Protein AF-A0A943AYK1-F1 (afdb_monomer)

Structure (mmCIF, N/CA/C/O backbone):
data_AF-A0A943AYK1-F1
#
_entry.id   AF-A0A943AYK1-F1
#
loop_
_atom_site.group_PDB
_atom_site.id
_atom_site.type_symbol
_atom_site.label_atom_id
_atom_site.label_alt_id
_atom_site.label_comp_id
_atom_site.label_asym_id
_atom_site.label_entity_id
_atom_site.label_seq_id
_atom_site.pdbx_PDB_ins_code
_atom_site.Cartn_x
_atom_site.Cartn_y
_atom_site.Cartn_z
_atom_site.occupancy
_atom_site.B_iso_or_equiv
_atom_site.auth_seq_id
_atom_site.auth_comp_id
_atom_site.auth_asym_id
_atom_site.auth_atom_id
_atom_site.pdbx_PDB_model_num
ATOM 1 N N . MET A 1 1 ? 14.392 -5.362 -19.541 1.00 59.84 1 MET A N 1
ATOM 2 C CA . MET A 1 1 ? 15.870 -5.265 -19.606 1.00 59.84 1 MET A CA 1
ATOM 3 C C . MET A 1 1 ? 16.530 -6.321 -20.488 1.00 59.84 1 MET A C 1
ATOM 5 O O . MET A 1 1 ? 17.390 -5.918 -21.249 1.00 59.84 1 MET A O 1
ATOM 9 N N . LYS A 1 2 ? 16.156 -7.616 -20.461 1.00 65.25 2 LYS A N 1
ATOM 10 C CA . LYS A 1 2 ? 16.727 -8.616 -21.400 1.00 65.25 2 LYS A CA 1
ATOM 11 C C . LYS A 1 2 ? 16.584 -8.190 -22.872 1.00 65.25 2 LYS A C 1
ATOM 13 O O . LYS A 1 2 ? 17.558 -8.199 -23.602 1.00 65.25 2 LYS A O 1
ATOM 18 N N . ILE A 1 3 ? 15.407 -7.682 -23.238 1.00 75.69 3 ILE A N 1
ATOM 19 C CA . ILE A 1 3 ? 15.113 -7.156 -24.583 1.00 75.69 3 ILE A CA 1
ATOM 20 C C . ILE A 1 3 ? 16.002 -5.956 -24.949 1.00 75.69 3 ILE A C 1
ATOM 22 O O . ILE A 1 3 ? 16.473 -5.877 -26.071 1.00 75.69 3 ILE A O 1
ATOM 26 N N . PHE A 1 4 ? 16.296 -5.057 -24.003 1.00 77.19 4 PHE A N 1
ATOM 27 C CA . PHE A 1 4 ? 17.165 -3.902 -24.262 1.00 77.19 4 PHE A CA 1
ATOM 28 C C . PHE A 1 4 ? 18.609 -4.328 -24.543 1.00 77.19 4 PHE A C 1
ATOM 30 O O . PHE A 1 4 ? 19.221 -3.796 -25.454 1.00 77.19 4 PHE A O 1
ATOM 37 N N . TYR A 1 5 ? 19.133 -5.319 -23.813 1.00 79.31 5 TYR A N 1
ATOM 38 C CA . TYR A 1 5 ? 20.465 -5.863 -24.092 1.00 79.31 5 TYR A CA 1
ATOM 39 C C . TYR A 1 5 ? 20.532 -6.554 -25.450 1.00 79.31 5 TYR A C 1
ATOM 41 O O . TYR A 1 5 ? 21.506 -6.356 -26.158 1.00 79.31 5 TYR A O 1
ATOM 49 N N . VAL A 1 6 ? 19.494 -7.308 -25.823 1.00 82.69 6 VAL A N 1
ATOM 50 C CA . VAL A 1 6 ? 19.414 -7.970 -27.135 1.00 82.69 6 VAL A CA 1
ATOM 51 C C . VAL A 1 6 ? 19.340 -6.942 -28.269 1.00 82.69 6 VAL A C 1
ATOM 53 O O . VAL A 1 6 ? 20.022 -7.085 -29.278 1.00 82.69 6 VAL A O 1
ATOM 56 N N . LEU A 1 7 ? 18.562 -5.871 -28.101 1.00 84.81 7 LEU A N 1
ATOM 57 C CA . LEU A 1 7 ? 18.476 -4.782 -29.079 1.00 84.81 7 LEU A CA 1
ATOM 58 C C . LEU A 1 7 ? 19.773 -3.963 -29.150 1.00 84.81 7 LEU A C 1
ATOM 60 O O . LEU A 1 7 ? 20.222 -3.611 -30.234 1.00 84.81 7 LEU A O 1
ATOM 64 N N . PHE A 1 8 ? 20.412 -3.701 -28.008 1.00 84.62 8 PHE A N 1
ATOM 65 C CA . PHE A 1 8 ? 21.691 -2.998 -27.958 1.00 84.62 8 PHE A CA 1
ATOM 66 C C . PHE A 1 8 ? 22.812 -3.828 -28.587 1.00 84.62 8 PHE A C 1
ATOM 68 O O . PHE A 1 8 ? 23.566 -3.300 -29.391 1.00 84.62 8 PHE A O 1
ATOM 75 N N . SER A 1 9 ? 22.901 -5.129 -28.288 1.00 84.44 9 SER A N 1
ATOM 76 C CA . SER A 1 9 ? 23.929 -6.001 -28.862 1.00 84.44 9 SER A CA 1
ATOM 77 C C . SER A 1 9 ? 23.751 -6.173 -30.368 1.00 84.44 9 SER A C 1
ATOM 79 O O . SER A 1 9 ? 24.729 -6.118 -31.101 1.00 84.44 9 SER A O 1
ATOM 81 N N . THR A 1 10 ? 22.515 -6.331 -30.848 1.00 86.94 10 THR A N 1
ATOM 82 C CA . THR A 1 10 ? 22.231 -6.446 -32.290 1.00 86.94 10 THR A CA 1
ATOM 83 C C . THR A 1 10 ? 22.547 -5.154 -33.042 1.00 86.94 10 THR A C 1
ATOM 85 O O . THR A 1 10 ? 23.220 -5.207 -34.068 1.00 86.94 10 THR A O 1
ATOM 88 N N . TRP A 1 11 ? 22.154 -3.994 -32.508 1.00 88.06 11 TRP A N 1
ATOM 89 C CA . TRP A 1 11 ? 22.499 -2.691 -33.083 1.00 88.06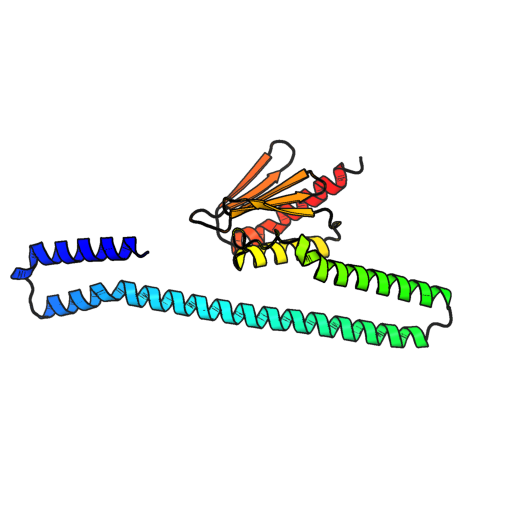 11 TRP A CA 1
ATOM 90 C C . TRP A 1 11 ? 24.013 -2.424 -33.064 1.00 88.06 11 TRP A C 1
ATOM 92 O O . TRP A 1 11 ? 24.578 -1.984 -34.062 1.00 88.06 11 TRP A O 1
ATOM 102 N N . PHE A 1 12 ? 24.687 -2.756 -31.960 1.00 87.56 12 PHE A N 1
ATOM 103 C CA . PHE A 1 12 ? 26.128 -2.562 -31.791 1.00 87.56 12 PHE A CA 1
ATOM 104 C C . PHE A 1 12 ? 26.948 -3.438 -32.749 1.00 87.56 12 PHE A C 1
ATOM 106 O O . PHE A 1 12 ? 27.861 -2.946 -33.408 1.00 87.56 12 PHE A O 1
ATOM 113 N N . ILE A 1 13 ? 26.580 -4.715 -32.898 1.00 87.44 13 ILE A N 1
ATOM 114 C CA . ILE A 1 13 ? 27.218 -5.634 -33.854 1.00 87.44 13 ILE A CA 1
ATOM 115 C C . ILE A 1 13 ? 26.970 -5.174 -35.295 1.00 87.44 13 ILE A C 1
ATOM 117 O O . ILE A 1 13 ? 27.893 -5.198 -36.109 1.00 87.44 13 ILE A O 1
ATOM 121 N N . HIS A 1 14 ? 25.756 -4.710 -35.612 1.00 88.06 14 HIS A N 1
ATOM 122 C CA . HIS A 1 14 ? 25.442 -4.180 -36.939 1.00 88.06 14 HIS A CA 1
ATOM 123 C C . HIS A 1 14 ? 26.290 -2.944 -37.276 1.00 88.06 14 HIS A C 1
ATOM 125 O O . HIS A 1 14 ? 26.846 -2.867 -38.368 1.00 88.06 14 HIS A O 1
ATOM 131 N N . GLY A 1 15 ? 26.462 -2.021 -36.324 1.00 83.56 15 GLY A N 1
ATOM 132 C CA . GLY A 1 15 ? 27.319 -0.843 -36.489 1.00 83.56 15 GLY A CA 1
ATOM 133 C C . GLY A 1 15 ? 28.793 -1.192 -36.723 1.00 83.56 15 GLY A C 1
ATOM 134 O O . GLY A 1 15 ? 29.417 -0.633 -37.623 1.00 83.56 15 GLY A O 1
ATOM 135 N N . ILE A 1 16 ? 29.334 -2.166 -35.981 1.00 85.81 16 ILE A N 1
ATOM 136 C CA . ILE A 1 16 ? 30.706 -2.661 -36.191 1.00 85.81 16 ILE A CA 1
ATOM 137 C C . ILE A 1 16 ? 30.838 -3.304 -37.575 1.00 85.81 16 ILE A C 1
ATOM 139 O O . ILE A 1 16 ? 31.801 -3.033 -38.290 1.00 85.81 16 ILE A O 1
ATOM 143 N N . SER A 1 17 ? 29.857 -4.113 -37.985 1.00 84.19 17 SER A N 1
ATOM 144 C CA . SER A 1 17 ? 29.877 -4.822 -39.268 1.00 84.19 17 SER A CA 1
ATOM 145 C C . SER A 1 17 ? 29.931 -3.889 -40.479 1.00 84.19 17 SER A C 1
ATOM 147 O O . SER A 1 17 ? 30.433 -4.307 -41.520 1.00 84.19 17 SER A O 1
ATOM 149 N N . GLN A 1 18 ? 29.430 -2.655 -40.375 1.00 84.88 18 GLN A N 1
ATOM 150 C CA . GLN A 1 18 ? 29.474 -1.701 -41.487 1.00 84.88 18 GLN A CA 1
ATOM 151 C C . GLN A 1 18 ? 30.849 -1.037 -41.662 1.00 84.88 18 GLN A C 1
ATOM 153 O O . GLN A 1 18 ? 31.199 -0.671 -42.778 1.00 84.88 18 GLN A O 1
ATOM 158 N N . ASN A 1 19 ? 31.649 -0.926 -40.597 1.00 83.50 19 ASN A N 1
ATOM 159 C CA . ASN A 1 19 ? 32.889 -0.136 -40.595 1.00 83.50 19 ASN A CA 1
ATOM 160 C C . ASN A 1 19 ? 34.142 -0.922 -40.171 1.00 83.50 19 ASN A C 1
ATOM 162 O O . ASN A 1 19 ? 35.211 -0.336 -40.013 1.00 83.50 19 ASN A O 1
ATOM 166 N N . TYR A 1 20 ? 34.046 -2.249 -40.031 1.00 81.25 20 TYR A N 1
ATOM 167 C CA . TYR A 1 20 ? 35.102 -3.079 -39.437 1.00 81.25 20 TYR A CA 1
ATOM 168 C C . TYR A 1 20 ? 36.472 -2.994 -40.129 1.00 81.25 20 TYR A C 1
ATOM 170 O O . TYR A 1 20 ? 37.494 -3.190 -39.478 1.00 81.25 20 TYR A O 1
ATOM 178 N N . LYS A 1 21 ? 36.503 -2.697 -41.436 1.00 84.06 21 LYS A N 1
ATOM 179 C CA . LYS A 1 21 ? 37.740 -2.609 -42.232 1.00 84.06 21 LYS A CA 1
ATOM 180 C C . LYS A 1 21 ? 38.578 -1.365 -41.927 1.00 84.06 21 LYS A C 1
ATOM 182 O O . LYS A 1 21 ? 39.767 -1.368 -42.220 1.00 84.06 21 LYS A O 1
ATOM 187 N N . ASN A 1 22 ? 37.971 -0.332 -41.343 1.00 85.81 22 ASN A N 1
ATOM 188 C CA . ASN A 1 22 ? 38.617 0.959 -41.093 1.00 85.81 22 ASN A CA 1
ATOM 189 C C . ASN A 1 22 ? 39.071 1.125 -39.636 1.00 85.81 22 ASN A C 1
ATOM 191 O O . ASN A 1 22 ? 39.606 2.174 -39.286 1.00 85.81 22 ASN A O 1
ATOM 195 N N . TYR A 1 23 ? 38.848 0.122 -38.783 1.00 86.81 23 TYR A N 1
ATOM 196 C CA . TYR A 1 23 ? 39.207 0.199 -37.372 1.00 86.81 23 TYR A CA 1
ATOM 197 C C . TYR A 1 23 ? 40.651 -0.218 -37.130 1.00 86.81 23 TYR A C 1
ATOM 199 O O . TYR A 1 23 ? 41.078 -1.320 -37.483 1.00 86.81 23 TYR A O 1
ATOM 207 N N . SER A 1 24 ? 41.384 0.663 -36.458 1.00 89.94 24 SER A N 1
ATOM 208 C CA . SER A 1 24 ? 42.691 0.361 -35.897 1.00 89.94 24 SER A CA 1
ATOM 209 C C . SER A 1 24 ? 42.558 -0.531 -34.657 1.00 89.94 24 SER A C 1
ATOM 211 O O . SER A 1 24 ? 41.485 -0.669 -34.064 1.00 89.94 24 SER A O 1
ATOM 213 N N . LEU A 1 25 ? 43.672 -1.110 -34.204 1.00 86.38 25 LEU A N 1
ATOM 214 C CA . LEU A 1 25 ? 43.713 -1.887 -32.961 1.00 86.38 25 LEU A CA 1
ATOM 215 C C . LEU A 1 25 ? 43.227 -1.070 -31.741 1.00 86.38 25 LEU A C 1
ATOM 217 O O . LEU A 1 25 ? 42.608 -1.619 -30.830 1.00 86.38 25 LEU A O 1
ATOM 221 N N . GLY A 1 26 ? 43.479 0.245 -31.737 1.00 88.56 26 GLY A N 1
ATOM 222 C CA . GLY A 1 26 ? 43.019 1.157 -30.687 1.00 88.56 26 GLY A CA 1
ATOM 223 C C . GLY A 1 26 ? 41.496 1.304 -30.656 1.00 88.56 26 GLY A C 1
ATOM 224 O O . GLY A 1 26 ? 40.898 1.295 -29.581 1.00 88.56 26 GLY A O 1
ATOM 225 N N . ASP A 1 27 ? 40.856 1.339 -31.824 1.00 86.75 27 ASP A N 1
ATOM 226 C CA . ASP A 1 27 ? 39.398 1.455 -31.936 1.00 86.75 27 ASP A CA 1
ATOM 227 C C . ASP A 1 27 ? 38.690 0.204 -31.400 1.00 86.75 27 ASP A C 1
ATOM 229 O O . ASP A 1 27 ? 37.675 0.300 -30.705 1.00 86.75 27 ASP A O 1
ATOM 233 N N . TRP A 1 28 ? 39.270 -0.979 -31.626 1.00 86.50 28 TRP A N 1
ATOM 234 C CA . TRP A 1 28 ? 38.767 -2.236 -31.065 1.00 86.50 28 TRP A CA 1
ATOM 235 C C . TRP A 1 28 ? 38.777 -2.248 -29.531 1.00 86.50 28 TRP A C 1
ATOM 237 O O . TRP A 1 28 ? 37.820 -2.725 -28.916 1.00 86.50 28 TRP A O 1
ATOM 247 N N . LEU A 1 29 ? 39.807 -1.678 -28.897 1.00 88.81 29 LEU A N 1
ATOM 248 C CA . LEU A 1 29 ? 39.868 -1.561 -27.436 1.00 88.81 29 LEU A CA 1
ATOM 249 C C . LEU A 1 29 ? 38.776 -0.630 -26.893 1.00 88.81 29 LEU A C 1
ATOM 251 O O . LEU A 1 29 ? 38.115 -0.962 -25.906 1.00 88.81 29 LEU A O 1
ATOM 255 N N . VAL A 1 30 ? 38.536 0.503 -27.557 1.00 88.75 30 VAL A N 1
ATOM 256 C CA . VAL A 1 30 ? 37.481 1.453 -27.168 1.00 88.75 30 VAL A CA 1
ATOM 257 C C . VAL A 1 30 ? 36.094 0.816 -27.288 1.00 88.75 30 VAL A C 1
ATOM 259 O O . VAL A 1 30 ? 35.272 0.960 -26.381 1.00 88.75 30 VAL A O 1
ATOM 262 N N . LEU A 1 31 ? 35.837 0.052 -28.355 1.00 87.75 31 LEU A N 1
ATOM 263 C CA . LEU A 1 31 ? 34.559 -0.638 -28.566 1.00 87.75 31 LEU A CA 1
ATOM 264 C C . LEU A 1 31 ? 34.279 -1.699 -27.495 1.00 87.75 31 LEU A C 1
ATOM 266 O O . LEU A 1 31 ? 33.147 -1.802 -27.017 1.00 87.75 31 LEU A O 1
ATOM 270 N N . ILE A 1 32 ? 35.301 -2.443 -27.064 1.00 87.19 32 ILE A N 1
ATOM 271 C CA . ILE A 1 32 ? 35.179 -3.406 -25.961 1.00 87.19 32 ILE A CA 1
ATOM 272 C C . ILE A 1 32 ? 34.769 -2.683 -24.672 1.00 87.19 32 ILE A C 1
ATOM 274 O O . ILE A 1 32 ? 33.805 -3.085 -24.017 1.00 87.19 32 ILE A O 1
ATOM 278 N N . PHE A 1 33 ? 35.433 -1.576 -24.329 1.00 88.44 33 PHE A N 1
ATOM 279 C CA . PHE A 1 33 ? 35.067 -0.778 -23.155 1.00 88.44 33 PHE A CA 1
ATOM 280 C C . PHE A 1 33 ? 33.641 -0.221 -23.243 1.00 88.44 33 PHE A C 1
ATOM 282 O O . PHE A 1 33 ? 32.886 -0.298 -22.267 1.00 88.44 33 PHE A O 1
ATOM 289 N N . LEU A 1 34 ? 33.244 0.288 -24.412 1.00 88.19 34 LEU A N 1
ATOM 290 C CA . LEU A 1 34 ? 31.909 0.840 -24.639 1.00 88.19 34 LEU A CA 1
ATOM 291 C C . LEU A 1 34 ? 30.816 -0.227 -24.483 1.00 88.19 34 LEU A C 1
ATOM 293 O O . LEU A 1 34 ? 29.758 0.044 -23.913 1.00 88.19 34 LEU A O 1
ATOM 297 N N . TYR A 1 35 ? 31.088 -1.454 -24.933 1.00 87.88 35 TYR A N 1
ATOM 298 C CA . TYR A 1 35 ? 30.164 -2.579 -24.822 1.00 87.88 35 TYR A CA 1
ATOM 299 C C . TYR A 1 35 ? 29.903 -2.989 -23.364 1.00 87.88 35 TYR A C 1
ATOM 301 O O . TYR A 1 35 ? 28.769 -3.313 -22.999 1.00 87.88 35 TYR A O 1
ATOM 309 N N . PHE A 1 36 ? 30.923 -2.938 -22.499 1.00 87.19 36 PHE A N 1
ATOM 310 C CA . PHE A 1 36 ? 30.789 -3.312 -21.085 1.00 87.19 36 PHE A CA 1
ATOM 311 C C . PHE A 1 36 ? 30.244 -2.191 -20.187 1.00 87.19 36 PHE A C 1
ATOM 313 O O . PHE A 1 36 ? 29.705 -2.476 -19.110 1.00 87.19 36 PHE A O 1
ATOM 320 N N . LEU A 1 37 ? 30.308 -0.930 -20.620 1.00 86.81 37 LEU A N 1
ATOM 321 C CA . LEU A 1 37 ? 29.872 0.234 -19.841 1.00 86.81 37 LEU A CA 1
ATOM 322 C C . LEU A 1 37 ? 28.428 0.115 -19.283 1.00 86.81 37 LEU A C 1
ATOM 324 O O . LEU A 1 37 ? 28.240 0.324 -18.078 1.00 86.81 37 LEU A O 1
ATOM 328 N N . PRO A 1 38 ? 27.406 -0.323 -20.052 1.00 84.81 38 PRO A N 1
ATOM 329 C CA . PRO A 1 38 ? 26.048 -0.515 -19.530 1.00 84.81 38 PRO A CA 1
ATOM 330 C C . PRO A 1 38 ? 25.957 -1.595 -18.440 1.00 84.81 38 PRO A C 1
ATOM 332 O O . PRO A 1 38 ? 25.129 -1.506 -17.530 1.00 84.81 38 PRO A O 1
ATOM 335 N N . MET A 1 39 ? 26.802 -2.630 -18.510 1.00 83.81 39 MET A N 1
ATOM 336 C CA . MET A 1 39 ? 26.852 -3.710 -17.519 1.00 83.81 39 MET A CA 1
ATOM 337 C C . MET A 1 39 ? 27.434 -3.220 -16.191 1.00 83.81 39 MET A C 1
ATOM 339 O O . MET A 1 39 ? 26.871 -3.510 -15.131 1.00 83.81 39 MET A O 1
ATOM 343 N N . VAL A 1 40 ? 28.500 -2.418 -16.250 1.00 86.19 40 VAL A N 1
ATOM 344 C CA . VAL A 1 40 ? 29.119 -1.795 -15.072 1.00 86.19 40 VAL A CA 1
ATOM 345 C C . VAL A 1 40 ? 28.138 -0.840 -14.391 1.00 86.19 40 VAL A C 1
ATOM 347 O O . VAL A 1 40 ? 27.913 -0.949 -13.185 1.00 86.19 40 VAL A O 1
ATOM 350 N N . ILE A 1 41 ? 27.470 0.031 -15.156 1.00 85.81 41 ILE A N 1
ATOM 351 C CA . ILE A 1 41 ? 26.454 0.958 -14.627 1.00 85.81 41 ILE A CA 1
ATOM 352 C C . ILE A 1 41 ? 25.336 0.185 -13.914 1.00 85.81 41 ILE A C 1
ATOM 354 O O . ILE A 1 41 ? 24.979 0.497 -12.774 1.00 85.81 41 ILE A O 1
ATOM 358 N N . ARG A 1 42 ? 24.811 -0.876 -14.539 1.00 82.69 42 ARG A N 1
ATOM 359 C CA . ARG A 1 42 ? 23.773 -1.724 -13.938 1.00 82.69 42 ARG A CA 1
ATOM 360 C C . ARG A 1 42 ? 24.240 -2.375 -12.638 1.00 82.69 42 ARG A C 1
ATOM 362 O O . ARG A 1 42 ? 23.484 -2.399 -11.664 1.00 82.69 42 ARG A O 1
ATOM 369 N N . TYR A 1 43 ? 25.456 -2.912 -12.615 1.00 86.44 43 TYR A N 1
ATOM 370 C CA . TYR A 1 43 ? 26.029 -3.525 -11.421 1.00 86.44 43 TYR A CA 1
ATOM 371 C C . TYR A 1 43 ? 26.100 -2.528 -10.253 1.00 86.44 43 TYR A C 1
ATOM 373 O O . TYR A 1 43 ? 25.667 -2.846 -9.141 1.00 86.44 43 TYR A O 1
ATOM 381 N N . LEU A 1 44 ? 26.548 -1.296 -10.513 1.00 86.31 44 LEU A N 1
ATOM 382 C CA . LEU A 1 44 ? 26.609 -0.233 -9.507 1.00 86.31 44 LEU A CA 1
ATOM 383 C C . LEU A 1 44 ? 25.217 0.146 -8.973 1.00 86.31 44 LEU A C 1
ATOM 385 O O . LEU A 1 44 ? 25.040 0.273 -7.757 1.00 86.31 44 LEU A O 1
ATOM 389 N N . ILE A 1 45 ? 24.214 0.256 -9.851 1.00 77.69 45 ILE A N 1
ATOM 390 C CA . ILE A 1 45 ? 22.820 0.537 -9.465 1.00 77.69 45 ILE A CA 1
ATOM 391 C C . ILE A 1 45 ? 22.279 -0.572 -8.552 1.00 77.69 45 ILE A C 1
ATOM 393 O O . ILE A 1 45 ? 21.781 -0.291 -7.459 1.00 77.69 45 ILE A O 1
ATOM 397 N N . LEU A 1 46 ? 22.426 -1.840 -8.947 1.00 77.25 46 LEU A N 1
ATOM 398 C CA . LEU A 1 46 ? 21.948 -2.982 -8.157 1.00 77.25 46 LEU A CA 1
ATOM 399 C C . LEU A 1 46 ? 22.623 -3.050 -6.780 1.00 77.25 46 LEU A C 1
ATOM 401 O O . LEU A 1 46 ? 21.952 -3.271 -5.768 1.00 77.25 46 LEU A O 1
ATOM 405 N N . LYS A 1 47 ? 23.935 -2.795 -6.722 1.00 81.38 47 LYS A N 1
ATOM 406 C CA . LYS A 1 47 ? 24.698 -2.747 -5.468 1.00 81.38 47 LYS A CA 1
ATOM 407 C C . LYS A 1 47 ? 24.186 -1.645 -4.533 1.00 81.38 47 LYS A C 1
ATOM 409 O O . LYS A 1 47 ? 24.017 -1.887 -3.336 1.00 81.38 47 LYS A O 1
ATOM 414 N N . LYS A 1 48 ? 23.876 -0.458 -5.071 1.00 77.44 48 LYS A N 1
ATOM 415 C CA . LYS A 1 48 ? 23.304 0.668 -4.310 1.00 77.44 48 LYS A CA 1
ATOM 416 C C . LYS A 1 48 ? 21.925 0.326 -3.736 1.00 77.44 48 LYS A C 1
ATOM 418 O O . LYS A 1 48 ? 21.691 0.553 -2.548 1.00 77.44 48 LYS A O 1
ATOM 423 N N . HIS A 1 49 ? 21.042 -0.273 -4.538 1.00 63.25 49 HIS A N 1
ATOM 424 C CA . HIS A 1 49 ? 19.712 -0.696 -4.081 1.00 63.25 49 HIS A CA 1
ATOM 425 C C . HIS A 1 49 ? 19.781 -1.764 -2.986 1.00 63.25 49 HIS A C 1
ATOM 427 O O . HIS A 1 49 ? 19.094 -1.640 -1.972 1.00 63.25 49 HIS A O 1
ATOM 433 N N . LYS A 1 50 ? 20.654 -2.770 -3.133 1.00 71.75 50 LYS A N 1
ATOM 434 C CA . LYS A 1 50 ? 20.835 -3.816 -2.115 1.00 71.75 50 LYS A CA 1
ATOM 435 C C . LYS A 1 50 ? 21.245 -3.226 -0.759 1.00 71.75 50 LYS A C 1
ATOM 437 O O . LYS A 1 50 ? 20.640 -3.556 0.258 1.00 71.75 50 LYS A O 1
ATOM 442 N N . LYS A 1 51 ? 22.204 -2.291 -0.752 1.00 70.50 51 LYS A N 1
ATOM 443 C CA . LYS A 1 51 ? 22.679 -1.624 0.473 1.00 70.50 51 LYS A CA 1
ATOM 444 C C . LYS A 1 51 ? 21.594 -0.755 1.132 1.00 70.50 51 LYS A C 1
ATOM 446 O O . LYS A 1 51 ? 21.470 -0.776 2.355 1.00 70.50 51 LYS A O 1
ATOM 451 N N . LYS A 1 52 ? 20.781 -0.030 0.343 1.00 65.06 52 LYS A N 1
ATOM 452 C CA . LYS A 1 52 ? 19.621 0.738 0.856 1.00 65.06 52 LYS A CA 1
ATOM 453 C C . LYS A 1 52 ? 18.614 -0.203 1.533 1.00 65.06 52 LYS A C 1
ATOM 455 O O . LYS A 1 52 ? 18.207 0.056 2.661 1.00 65.06 52 LYS A O 1
ATOM 460 N N . ASN A 1 53 ? 18.292 -1.331 0.899 1.00 56.00 53 ASN A N 1
ATOM 461 C CA . ASN A 1 53 ? 17.323 -2.301 1.421 1.00 56.00 53 ASN A CA 1
ATOM 462 C C . ASN A 1 53 ? 17.784 -2.973 2.726 1.00 56.00 53 ASN A C 1
ATOM 464 O O . ASN A 1 53 ? 16.982 -3.154 3.641 1.00 56.00 53 ASN A O 1
ATOM 468 N N . GLU A 1 54 ? 19.071 -3.308 2.852 1.00 68.69 54 GLU A N 1
ATOM 469 C CA . GLU A 1 54 ? 19.623 -3.857 4.100 1.00 68.69 54 GLU A CA 1
ATOM 470 C C . GLU A 1 54 ? 19.565 -2.856 5.260 1.00 68.69 54 GLU A C 1
ATOM 472 O O . GLU A 1 54 ? 19.246 -3.246 6.385 1.00 68.69 54 GLU A O 1
ATOM 477 N N . LYS A 1 55 ? 19.824 -1.567 4.994 1.00 67.88 55 LYS A N 1
ATOM 478 C CA . LYS A 1 55 ? 19.715 -0.507 6.007 1.00 67.88 55 LYS A CA 1
ATOM 479 C C . LYS A 1 55 ? 18.278 -0.388 6.525 1.00 67.88 55 LYS A C 1
ATOM 481 O O . LYS A 1 55 ? 18.070 -0.453 7.732 1.00 67.88 55 LYS A O 1
ATOM 486 N N . ILE A 1 56 ? 17.301 -0.345 5.617 1.00 55.72 56 ILE A N 1
ATOM 487 C CA . ILE A 1 56 ? 15.869 -0.293 5.960 1.00 55.72 56 ILE A CA 1
ATOM 488 C C . ILE A 1 56 ? 15.448 -1.533 6.764 1.00 55.72 56 ILE A C 1
ATOM 490 O O . ILE A 1 56 ? 14.709 -1.423 7.739 1.00 55.72 56 ILE A O 1
ATOM 494 N N . LYS A 1 57 ? 15.927 -2.731 6.395 1.00 57.88 57 LYS A N 1
ATOM 495 C CA . LYS A 1 57 ? 15.623 -3.967 7.137 1.00 57.88 57 LYS A CA 1
ATOM 496 C C . LYS A 1 57 ? 16.133 -3.905 8.581 1.00 57.88 57 LYS A C 1
ATOM 498 O O . LYS A 1 57 ? 15.412 -4.306 9.491 1.00 57.88 57 LYS A O 1
ATOM 503 N N . LYS A 1 58 ? 17.354 -3.403 8.794 1.00 63.38 58 LYS A N 1
ATOM 504 C CA . LYS A 1 58 ? 17.937 -3.234 10.136 1.00 63.38 58 LYS A CA 1
ATOM 505 C C . LYS A 1 58 ? 17.161 -2.212 10.968 1.00 63.38 58 LYS A C 1
ATOM 507 O O . LYS A 1 58 ? 16.869 -2.479 12.127 1.00 63.38 58 LYS A O 1
ATOM 512 N N . GLU A 1 59 ? 16.770 -1.099 10.358 1.00 56.03 59 GLU A N 1
ATOM 513 C CA . GLU A 1 59 ? 15.974 -0.044 10.996 1.00 56.03 59 GLU A CA 1
ATOM 514 C C . GLU A 1 59 ? 14.586 -0.548 11.424 1.00 56.03 59 GLU A C 1
ATOM 516 O O . GLU A 1 59 ? 14.163 -0.317 12.553 1.00 56.03 59 GLU A O 1
ATOM 521 N N . LYS A 1 60 ? 13.924 -1.368 10.594 1.00 52.19 60 LYS A N 1
ATOM 522 C CA . LYS A 1 60 ? 12.663 -2.039 10.963 1.00 52.19 60 LYS A CA 1
ATOM 523 C C . LYS A 1 60 ? 12.813 -2.976 12.162 1.00 52.19 60 LYS A C 1
ATOM 525 O O . LYS A 1 60 ? 11.964 -2.974 13.051 1.00 52.19 60 LYS A O 1
ATOM 530 N N . ILE A 1 61 ? 13.878 -3.781 12.191 1.00 60.34 61 ILE A N 1
ATOM 531 C CA . ILE A 1 61 ? 14.155 -4.684 13.319 1.00 60.34 61 ILE A CA 1
ATOM 532 C C . ILE A 1 61 ? 14.368 -3.867 14.596 1.00 60.34 61 ILE A C 1
ATOM 534 O O . ILE A 1 61 ? 13.797 -4.208 15.632 1.00 60.34 61 ILE A O 1
ATOM 538 N N . PHE A 1 62 ? 15.119 -2.769 14.504 1.00 64.75 62 PHE A N 1
ATOM 539 C CA . PHE A 1 62 ? 15.370 -1.865 15.621 1.00 64.75 62 PHE A CA 1
ATOM 540 C C . PHE A 1 62 ? 14.073 -1.258 16.179 1.00 64.75 62 PHE A C 1
ATOM 542 O O . PHE A 1 62 ? 13.773 -1.477 17.350 1.00 64.75 62 PHE A O 1
ATOM 549 N N . ILE A 1 63 ? 13.248 -0.629 15.333 1.00 56.38 63 ILE A N 1
ATOM 550 C CA . ILE A 1 63 ? 11.965 -0.022 15.740 1.00 56.38 63 ILE A CA 1
ATOM 551 C C . ILE A 1 63 ? 11.032 -1.070 16.367 1.00 56.38 63 ILE A C 1
ATOM 553 O O . ILE A 1 63 ? 10.404 -0.828 17.396 1.00 56.38 63 ILE A O 1
ATOM 557 N N . SER A 1 64 ? 10.961 -2.275 15.786 1.00 51.81 64 SER A N 1
ATOM 558 C CA . SER A 1 64 ? 10.120 -3.352 16.327 1.00 51.81 64 SER A CA 1
ATOM 559 C C . SER A 1 64 ? 10.570 -3.825 17.714 1.00 51.81 64 SER A C 1
ATOM 561 O O . SER A 1 64 ? 9.742 -4.200 18.546 1.00 51.81 64 SER A O 1
ATOM 563 N N . LYS A 1 65 ? 11.883 -3.806 17.970 1.00 65.81 65 LYS A N 1
ATOM 564 C CA . LYS A 1 65 ? 12.468 -4.188 19.254 1.00 65.81 65 LYS A CA 1
ATOM 565 C C . LYS A 1 65 ? 12.239 -3.097 20.297 1.00 65.81 65 LYS A C 1
ATOM 567 O O . LYS A 1 65 ? 11.788 -3.410 21.393 1.00 65.81 65 LYS A O 1
ATOM 572 N N . GLU A 1 66 ? 12.459 -1.841 19.921 1.00 66.38 66 GLU A N 1
ATOM 573 C CA . GLU A 1 66 ? 12.208 -0.665 20.756 1.00 66.38 66 GLU A CA 1
ATOM 574 C C . GLU A 1 66 ? 10.745 -0.599 21.214 1.00 66.38 66 GLU A C 1
ATOM 576 O O . GLU A 1 66 ? 10.462 -0.460 22.403 1.00 66.38 66 GLU A O 1
ATOM 581 N N . TYR A 1 67 ? 9.798 -0.819 20.299 1.00 61.78 67 TYR A N 1
ATOM 582 C CA . TYR A 1 67 ? 8.376 -0.845 20.637 1.00 61.78 67 TYR A CA 1
ATOM 583 C C . TYR A 1 67 ? 8.027 -1.950 21.651 1.00 61.78 67 TYR A C 1
ATOM 585 O O . TYR A 1 67 ? 7.281 -1.714 22.603 1.00 61.78 67 TYR A O 1
ATOM 593 N N . ARG A 1 68 ? 8.602 -3.154 21.498 1.00 58.28 68 ARG A N 1
ATOM 594 C CA . ARG A 1 68 ? 8.420 -4.255 22.464 1.00 58.28 68 ARG A CA 1
ATOM 595 C C . ARG A 1 68 ? 9.011 -3.932 23.835 1.00 58.28 68 ARG A C 1
ATOM 597 O O . ARG A 1 68 ? 8.434 -4.331 24.843 1.00 58.28 68 ARG A O 1
ATOM 604 N N . GLU A 1 69 ? 10.154 -3.256 23.886 1.00 69.44 69 GLU A N 1
ATOM 605 C CA . GLU A 1 69 ? 10.781 -2.849 25.147 1.00 69.44 69 GLU A CA 1
ATOM 606 C C . GLU A 1 69 ? 9.967 -1.768 25.866 1.00 69.44 69 GLU A C 1
ATOM 608 O O . GLU A 1 69 ? 9.776 -1.861 27.077 1.00 69.44 69 GLU A O 1
ATOM 613 N N . ASN A 1 70 ? 9.414 -0.800 25.133 1.00 68.19 70 ASN A N 1
ATOM 614 C CA . ASN A 1 70 ? 8.544 0.229 25.706 1.00 68.19 70 ASN A CA 1
ATOM 615 C C . ASN A 1 70 ? 7.263 -0.370 26.302 1.00 68.19 70 ASN A C 1
ATOM 617 O O . ASN A 1 70 ? 6.913 -0.041 27.432 1.00 68.19 70 ASN A O 1
ATOM 621 N N . LEU A 1 71 ? 6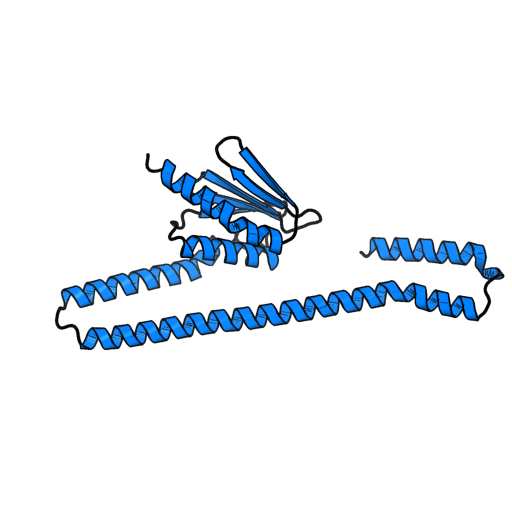.638 -1.329 25.610 1.00 61.56 71 LEU A N 1
ATOM 622 C CA . LEU A 1 71 ? 5.498 -2.083 26.146 1.00 61.56 71 LEU A CA 1
ATOM 623 C C . LEU A 1 71 ? 5.850 -2.836 27.436 1.00 61.56 71 LEU A C 1
ATOM 625 O O . LEU A 1 71 ? 5.072 -2.836 28.384 1.00 61.56 71 LEU A O 1
ATOM 629 N N . LYS A 1 72 ? 7.030 -3.468 27.506 1.00 71.75 72 LYS A N 1
ATOM 630 C CA . LYS A 1 72 ? 7.476 -4.145 28.736 1.00 71.75 72 LYS A CA 1
ATOM 631 C C . LYS A 1 72 ? 7.643 -3.168 29.901 1.00 71.75 72 LYS A C 1
ATOM 633 O O . LYS A 1 72 ? 7.171 -3.460 30.995 1.00 71.75 72 LYS A O 1
ATOM 638 N N . LYS A 1 73 ? 8.262 -2.007 29.664 1.00 72.19 73 LYS A N 1
ATOM 639 C CA . LYS A 1 73 ? 8.445 -0.963 30.687 1.00 72.19 73 LYS A CA 1
ATOM 640 C C . LYS A 1 73 ? 7.113 -0.401 31.179 1.00 72.19 73 LYS A C 1
ATOM 642 O O . LYS A 1 73 ? 6.934 -0.200 32.375 1.00 72.19 73 LYS A O 1
ATOM 647 N N . GLU A 1 74 ? 6.168 -0.172 30.271 1.00 65.69 74 GLU A N 1
ATOM 648 C CA . GLU A 1 74 ? 4.821 0.285 30.621 1.00 65.69 74 GLU A CA 1
ATOM 649 C C . GLU A 1 74 ? 4.105 -0.739 31.519 1.00 65.69 74 GLU A C 1
ATOM 651 O O . GLU A 1 74 ? 3.530 -0.365 32.539 1.00 65.69 74 GLU A O 1
ATOM 656 N N . ASN A 1 75 ? 4.247 -2.037 31.232 1.00 67.19 75 ASN A N 1
ATOM 657 C CA . ASN A 1 75 ? 3.697 -3.111 32.068 1.00 67.19 75 ASN A CA 1
ATOM 658 C C . ASN A 1 75 ? 4.301 -3.147 33.469 1.00 67.19 75 ASN A C 1
ATOM 660 O O . ASN A 1 75 ? 3.570 -3.320 34.439 1.00 67.19 75 ASN A O 1
ATOM 664 N N . GLU A 1 76 ? 5.622 -2.999 33.572 1.00 74.56 76 GLU A N 1
ATOM 665 C CA . GLU A 1 76 ? 6.328 -2.961 34.855 1.00 74.56 76 GLU A CA 1
ATOM 666 C C . GLU A 1 76 ? 5.926 -1.745 35.701 1.00 74.56 76 GLU A C 1
ATOM 668 O O . 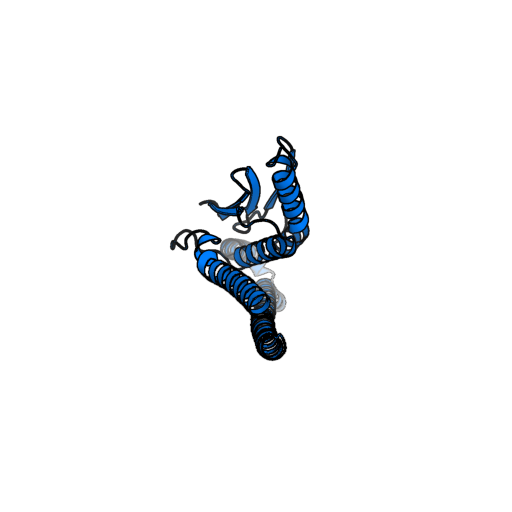GLU A 1 76 ? 5.832 -1.830 36.925 1.00 74.56 76 GLU A O 1
ATOM 673 N N . ASN A 1 77 ? 5.659 -0.606 35.062 1.00 71.06 77 ASN A N 1
ATOM 674 C CA . ASN A 1 77 ? 5.166 0.584 35.751 1.00 71.06 77 ASN A CA 1
ATOM 675 C C . ASN A 1 77 ? 3.723 0.395 36.245 1.00 71.06 77 ASN A C 1
ATOM 677 O O . ASN A 1 77 ? 3.400 0.803 37.359 1.00 71.06 77 ASN A O 1
ATOM 681 N N . LEU A 1 78 ? 2.874 -0.278 35.463 1.00 62.41 78 LEU A N 1
ATOM 682 C CA . LEU A 1 78 ? 1.502 -0.612 35.855 1.00 62.41 78 LEU A CA 1
ATOM 683 C C . LEU A 1 78 ? 1.455 -1.603 37.027 1.00 62.41 78 LEU A C 1
ATOM 685 O O . LEU A 1 78 ? 0.645 -1.433 37.937 1.00 62.41 78 LEU A O 1
ATOM 689 N N . THR A 1 79 ? 2.336 -2.608 37.063 1.00 61.56 79 THR A N 1
ATOM 690 C CA . THR A 1 79 ? 2.433 -3.523 38.215 1.00 61.56 79 THR A CA 1
ATOM 691 C C . THR A 1 79 ? 2.934 -2.826 39.475 1.00 61.56 79 THR A C 1
ATOM 693 O O . THR A 1 79 ? 2.439 -3.132 40.556 1.00 61.56 79 THR A O 1
ATOM 696 N N . LYS A 1 80 ? 3.845 -1.852 39.361 1.00 70.75 80 LYS A N 1
ATOM 697 C CA . LYS A 1 80 ? 4.263 -1.018 40.504 1.00 70.75 80 LYS A CA 1
ATOM 698 C C . LYS A 1 80 ? 3.129 -0.124 41.015 1.00 70.75 80 LYS A C 1
ATOM 700 O O . LYS A 1 80 ? 2.941 -0.029 42.223 1.00 70.75 80 LYS A O 1
ATOM 705 N N . LEU A 1 81 ? 2.350 0.485 40.119 1.00 59.38 81 LEU A N 1
ATOM 706 C CA . LEU A 1 81 ? 1.215 1.343 40.478 1.00 59.38 81 LEU A CA 1
ATOM 707 C C . LEU A 1 81 ? 0.078 0.553 41.159 1.00 59.38 81 LEU A C 1
ATOM 709 O O . LEU A 1 81 ? -0.521 1.036 42.119 1.00 59.38 81 LEU A O 1
ATOM 713 N N . ASN A 1 82 ? -0.160 -0.693 40.733 1.00 54.88 82 ASN A N 1
ATOM 714 C CA . ASN A 1 82 ? -1.144 -1.599 41.344 1.00 54.88 82 ASN A CA 1
ATOM 715 C C . ASN A 1 82 ? -0.860 -1.921 42.823 1.00 54.88 82 ASN A C 1
ATOM 717 O O . ASN A 1 82 ? -1.796 -2.234 43.555 1.00 54.88 82 ASN A O 1
ATOM 721 N N . ASN A 1 83 ? 0.396 -1.819 43.270 1.00 58.88 83 ASN A N 1
ATOM 722 C CA . ASN A 1 83 ? 0.781 -2.036 44.668 1.00 58.88 83 ASN A CA 1
ATOM 723 C C . ASN A 1 83 ? 0.556 -0.800 45.562 1.00 58.88 83 ASN A C 1
ATOM 725 O O . ASN A 1 83 ? 0.689 -0.907 46.776 1.00 58.88 83 ASN A O 1
ATOM 729 N N . ILE A 1 84 ? 0.239 0.364 44.978 1.00 62.88 84 ILE A N 1
ATOM 730 C CA . ILE A 1 84 ? 0.108 1.651 45.687 1.00 62.88 84 ILE A CA 1
ATOM 731 C C . ILE A 1 84 ? -1.363 2.084 45.802 1.00 62.88 84 ILE A C 1
ATOM 733 O O . ILE A 1 84 ? -1.726 2.784 46.741 1.00 62.88 84 ILE A O 1
ATOM 737 N N . ILE A 1 85 ? -2.225 1.666 44.870 1.00 55.62 85 ILE A N 1
ATOM 738 C CA . ILE A 1 85 ? -3.645 2.049 44.843 1.00 55.62 85 ILE A CA 1
ATOM 739 C C . ILE A 1 85 ? -4.441 1.182 45.844 1.00 55.62 85 ILE A C 1
ATOM 741 O O . ILE A 1 85 ? -4.495 -0.035 45.669 1.00 55.62 85 ILE A O 1
ATOM 745 N N . PRO A 1 86 ? -5.087 1.754 46.877 1.00 57.59 86 PRO A N 1
ATOM 746 C CA . PRO A 1 86 ? -5.878 0.986 47.845 1.00 57.59 86 PRO A CA 1
ATOM 747 C C . PRO A 1 86 ? -7.279 0.620 47.327 1.00 57.59 86 PRO A C 1
ATOM 749 O O . PRO A 1 86 ? -7.895 -0.299 47.851 1.00 57.59 86 PRO A O 1
ATOM 752 N N . ASP A 1 87 ? -7.763 1.311 46.291 1.00 64.12 87 ASP A N 1
ATOM 753 C CA . ASP A 1 87 ? -9.106 1.137 45.738 1.00 64.12 87 ASP A CA 1
ATOM 754 C C . ASP A 1 87 ? -9.160 0.004 44.693 1.00 64.12 87 ASP A C 1
ATOM 756 O O . ASP A 1 87 ? -8.593 0.080 43.594 1.00 64.12 87 ASP A O 1
ATOM 760 N N . GLU A 1 88 ? -9.848 -1.070 45.071 1.00 67.19 88 GLU A N 1
ATOM 761 C CA . GLU A 1 88 ? -9.996 -2.308 44.307 1.00 67.19 88 GLU A CA 1
ATOM 762 C C . GLU A 1 88 ? -10.810 -2.114 43.011 1.00 67.19 88 GLU A C 1
ATOM 764 O O . GLU A 1 88 ? -10.611 -2.833 42.024 1.00 67.19 88 GLU A O 1
ATOM 769 N N . GLU A 1 89 ? -11.684 -1.104 42.966 1.00 66.06 89 GLU A N 1
ATOM 770 C CA . GLU A 1 89 ? -12.518 -0.795 41.803 1.00 66.06 89 GLU A CA 1
ATOM 771 C C . GLU A 1 89 ? -11.697 -0.092 40.710 1.00 66.06 89 GLU A C 1
ATOM 773 O O . GLU A 1 89 ? -11.747 -0.460 39.528 1.00 66.06 89 GLU A O 1
ATOM 778 N N . VAL A 1 90 ? -10.822 0.831 41.118 1.00 59.69 90 VAL A N 1
ATOM 779 C CA . VAL A 1 90 ? -9.867 1.513 40.232 1.00 59.69 90 VAL A CA 1
ATOM 780 C C . VAL A 1 90 ? -8.826 0.529 39.684 1.00 59.69 90 VAL A C 1
ATOM 782 O O . VAL A 1 90 ? -8.551 0.532 38.478 1.00 59.69 90 VAL A O 1
ATOM 785 N N . LYS A 1 91 ? -8.306 -0.380 40.524 1.00 58.12 91 LYS A N 1
ATOM 786 C CA . LYS A 1 91 ? -7.419 -1.483 40.097 1.00 58.12 91 LYS A CA 1
ATOM 787 C C . LYS A 1 91 ? -8.059 -2.347 39.012 1.00 58.12 91 LYS A C 1
ATOM 789 O O . LYS A 1 91 ? -7.420 -2.659 38.003 1.00 58.12 91 LYS A O 1
ATOM 794 N N . ASN A 1 92 ? -9.326 -2.719 39.190 1.00 67.25 92 ASN A N 1
ATOM 795 C CA . ASN A 1 92 ? -10.050 -3.533 38.217 1.00 67.25 92 ASN A CA 1
ATOM 796 C C . ASN A 1 92 ? -10.302 -2.782 36.904 1.00 67.25 92 ASN A C 1
ATOM 798 O O . ASN A 1 92 ? -10.167 -3.378 35.832 1.00 67.25 92 ASN A O 1
ATOM 802 N N . CYS A 1 93 ? -10.589 -1.480 36.961 1.00 57.97 93 CYS A N 1
ATOM 803 C CA . CYS A 1 93 ? -10.797 -0.653 35.774 1.00 57.97 93 CYS A CA 1
ATOM 804 C C . CYS A 1 93 ? -9.512 -0.517 34.933 1.00 57.97 93 CYS A C 1
ATOM 806 O O . CYS A 1 93 ? -9.530 -0.764 33.725 1.00 57.97 93 CYS A O 1
ATOM 808 N N . ILE A 1 94 ? -8.369 -0.250 35.577 1.00 54.59 94 ILE A N 1
ATOM 809 C CA . ILE A 1 94 ? -7.055 -0.158 34.914 1.00 54.59 94 ILE A CA 1
ATOM 810 C C . ILE A 1 94 ? -6.646 -1.511 34.324 1.00 54.59 94 ILE A C 1
ATOM 812 O O . ILE A 1 94 ? -6.206 -1.589 33.175 1.00 54.59 94 ILE A O 1
ATOM 816 N N . LYS A 1 95 ? -6.834 -2.603 35.076 1.00 59.28 95 LYS A N 1
ATOM 817 C CA . LYS A 1 95 ? -6.542 -3.962 34.602 1.00 59.28 95 LYS A CA 1
ATOM 818 C C . LYS A 1 95 ? -7.390 -4.320 33.381 1.00 59.28 95 LYS A C 1
ATOM 820 O O . LYS A 1 95 ? -6.870 -4.942 32.458 1.00 59.28 95 LYS A O 1
ATOM 825 N N . LYS A 1 96 ? -8.661 -3.909 33.347 1.00 63.28 96 LYS A N 1
ATOM 826 C CA . LYS A 1 96 ? -9.584 -4.153 32.230 1.00 63.28 96 LYS A CA 1
ATOM 827 C C . LYS A 1 96 ? -9.2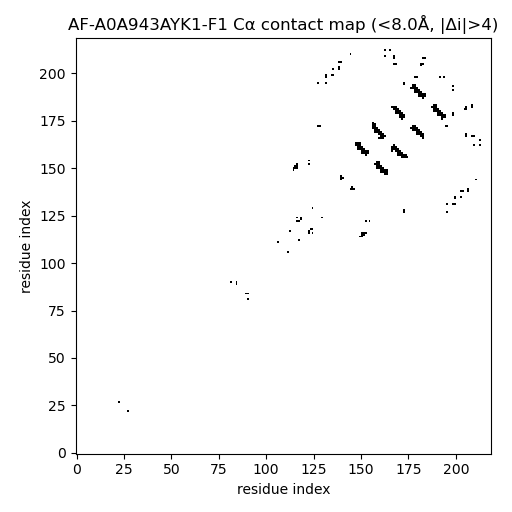25 -3.335 30.987 1.00 63.28 96 LYS A C 1
ATOM 829 O O . LYS A 1 96 ? -9.148 -3.917 29.911 1.00 63.28 96 LYS A O 1
ATOM 834 N N . ASP A 1 97 ? -8.922 -2.045 31.131 1.00 57.28 97 ASP A N 1
ATOM 835 C CA . ASP A 1 97 ? -8.465 -1.184 30.026 1.00 57.28 97 ASP A CA 1
ATOM 836 C C . ASP A 1 97 ? -7.137 -1.685 29.437 1.00 57.28 97 ASP A C 1
ATOM 838 O O . ASP A 1 97 ? -6.992 -1.849 28.226 1.00 57.28 97 ASP A O 1
ATOM 842 N N . TYR A 1 98 ? -6.185 -2.052 30.295 1.00 51.56 98 TYR A N 1
ATOM 843 C CA . TYR A 1 98 ? -4.918 -2.636 29.868 1.00 51.56 98 TYR A CA 1
ATOM 844 C C . TYR A 1 98 ? -5.106 -3.986 29.148 1.00 51.56 98 TYR A C 1
ATOM 846 O O . TYR A 1 98 ? -4.535 -4.216 28.078 1.00 51.56 98 TYR A O 1
ATOM 854 N N . GLN A 1 99 ? -5.960 -4.866 29.684 1.00 53.28 99 GLN A N 1
ATOM 855 C CA . GLN A 1 99 ? -6.327 -6.132 29.041 1.00 53.28 99 GLN A CA 1
ATOM 856 C C . GLN A 1 99 ? -7.020 -5.903 27.693 1.00 53.28 99 GLN A C 1
ATOM 858 O O . GLN A 1 99 ? -6.723 -6.623 26.744 1.00 53.28 99 GLN A O 1
ATOM 863 N N . GLU A 1 100 ? -7.894 -4.901 27.565 1.00 58.34 100 GLU A N 1
ATOM 864 C CA . GLU A 1 100 ? -8.549 -4.541 26.304 1.00 58.34 100 GLU A CA 1
ATOM 865 C C . GLU A 1 100 ? -7.570 -3.969 25.280 1.00 58.34 100 GLU A C 1
ATOM 867 O O . GLU A 1 100 ? -7.619 -4.378 24.120 1.00 58.34 100 GLU A O 1
ATOM 872 N N . ARG A 1 101 ? -6.634 -3.104 25.686 1.00 49.09 101 ARG A N 1
ATOM 873 C CA . ARG A 1 101 ? -5.566 -2.592 24.810 1.00 49.09 101 ARG A CA 1
ATOM 874 C C . ARG A 1 101 ? -4.637 -3.710 24.350 1.00 49.09 101 ARG A C 1
ATOM 876 O O . ARG A 1 101 ? -4.345 -3.790 23.160 1.00 49.09 101 ARG A O 1
ATOM 883 N N . LEU A 1 102 ? -4.249 -4.632 25.234 1.00 49.25 102 LEU A N 1
ATOM 884 C CA . LEU A 1 102 ? -3.500 -5.836 24.858 1.00 49.25 102 LEU A CA 1
ATOM 885 C C . LEU A 1 102 ? -4.298 -6.738 23.917 1.00 49.25 102 LEU A C 1
ATOM 887 O O . LEU A 1 102 ? -3.746 -7.239 22.941 1.00 49.25 102 LEU A O 1
ATOM 891 N N . LYS A 1 103 ? -5.597 -6.939 24.171 1.00 56.88 103 LYS A N 1
ATOM 892 C CA . LYS A 1 103 ? -6.480 -7.696 23.273 1.00 56.88 103 LYS A CA 1
ATOM 893 C C . LYS A 1 103 ? -6.588 -7.009 21.921 1.00 56.88 103 LYS A C 1
ATOM 895 O O . LYS A 1 103 ? -6.600 -7.702 20.916 1.00 56.88 103 LYS A O 1
ATOM 900 N N . GLN A 1 104 ? -6.639 -5.680 21.875 1.00 48.69 104 GLN A N 1
ATOM 901 C CA . GLN A 1 104 ? -6.668 -4.903 20.640 1.00 48.69 104 GLN A CA 1
ATOM 902 C C . GLN A 1 104 ? -5.339 -4.987 19.896 1.00 48.69 104 GLN A C 1
ATOM 904 O O . GLN A 1 104 ? -5.367 -5.259 18.708 1.00 48.69 104 GLN A O 1
ATOM 909 N N . VAL A 1 105 ? -4.191 -4.846 20.560 1.00 47.81 105 VAL A N 1
ATOM 910 C CA . VAL A 1 105 ? -2.859 -4.953 19.938 1.00 47.81 105 VAL A CA 1
ATOM 911 C C . VAL A 1 105 ? -2.570 -6.380 19.472 1.00 47.81 105 VAL A C 1
ATOM 913 O O . VAL A 1 105 ? -2.101 -6.567 18.354 1.00 47.81 105 VAL A O 1
ATOM 916 N N . ASN A 1 106 ? -2.913 -7.399 20.263 1.00 48.47 106 ASN A N 1
ATOM 917 C CA . ASN A 1 106 ? -2.772 -8.799 19.859 1.00 48.47 106 ASN A CA 1
ATOM 918 C C . ASN A 1 106 ? -3.764 -9.166 18.756 1.00 48.47 106 ASN A C 1
ATOM 920 O O . ASN A 1 106 ? -3.368 -9.832 17.810 1.00 48.47 106 ASN A O 1
ATOM 924 N N . LYS A 1 107 ? -5.005 -8.659 18.806 1.00 48.97 107 LYS A N 1
ATOM 925 C CA . LYS A 1 107 ? -5.961 -8.749 17.695 1.00 48.97 107 LYS A CA 1
ATOM 926 C C . LYS A 1 107 ? -5.458 -7.994 16.475 1.00 48.97 107 LYS A C 1
ATOM 928 O O . LYS A 1 107 ? -5.684 -8.469 15.386 1.00 48.97 107 LYS A O 1
ATOM 933 N N . ILE A 1 108 ? -4.772 -6.864 16.605 1.00 45.47 108 ILE A N 1
ATOM 934 C CA . ILE A 1 108 ? -4.145 -6.162 15.479 1.00 45.47 108 ILE A CA 1
ATOM 935 C C . ILE A 1 108 ? -3.018 -7.030 14.916 1.00 45.47 108 ILE A C 1
ATOM 937 O O . ILE A 1 108 ? -2.990 -7.255 13.721 1.00 45.47 108 ILE A O 1
ATOM 941 N N . LEU A 1 109 ? -2.158 -7.622 15.744 1.00 45.53 109 LEU A N 1
ATOM 942 C CA . LEU A 1 109 ? -1.069 -8.496 15.296 1.00 45.53 109 LEU A CA 1
ATOM 943 C C . LEU A 1 109 ? -1.554 -9.801 14.642 1.00 45.53 109 LEU A C 1
ATOM 945 O O . LEU A 1 109 ? -0.937 -10.232 13.671 1.00 45.53 109 LEU A O 1
ATOM 949 N N . THR A 1 110 ? -2.647 -10.407 15.117 1.00 40.25 110 THR A N 1
ATOM 950 C CA . THR A 1 110 ? -3.229 -11.623 14.518 1.00 40.25 110 THR A CA 1
ATOM 951 C C . THR A 1 110 ? -4.178 -11.321 13.355 1.00 40.25 110 THR A C 1
ATOM 953 O O . THR A 1 110 ? -4.127 -12.011 12.346 1.00 40.25 110 THR A O 1
ATOM 956 N N . LYS A 1 111 ? -4.989 -10.258 13.431 1.00 40.91 111 LYS A N 1
ATOM 957 C CA . LYS A 1 111 ? -5.878 -9.769 12.354 1.00 40.91 111 LYS A CA 1
ATOM 958 C C . LYS A 1 111 ? -5.124 -8.982 11.280 1.00 40.91 111 LYS A C 1
ATOM 960 O O . LYS A 1 111 ? -5.682 -8.699 10.229 1.00 40.91 111 LYS A O 1
ATOM 965 N N . ASN A 1 112 ? -3.844 -8.676 11.488 1.00 40.62 112 ASN A N 1
ATOM 966 C CA . ASN A 1 112 ? -2.958 -8.267 10.405 1.00 40.62 112 ASN A CA 1
ATOM 967 C C . ASN A 1 112 ? -2.864 -9.358 9.326 1.00 40.62 112 ASN A C 1
ATOM 969 O O . ASN A 1 112 ? -2.567 -9.014 8.194 1.00 40.62 112 ASN A O 1
ATOM 973 N N . ALA A 1 113 ? -3.203 -10.623 9.615 1.00 41.22 113 ALA A N 1
ATOM 974 C CA . ALA A 1 113 ? -3.426 -11.639 8.583 1.00 41.22 113 ALA A CA 1
ATOM 975 C C . ALA A 1 113 ? -4.643 -11.335 7.673 1.00 41.22 113 ALA A C 1
ATOM 977 O O . ALA A 1 113 ? -4.571 -11.630 6.488 1.00 41.22 113 ALA A O 1
ATOM 978 N N . ASP A 1 114 ? -5.691 -10.673 8.188 1.00 39.56 114 ASP A N 1
ATOM 979 C CA . ASP A 1 114 ? -6.905 -10.271 7.444 1.00 39.56 114 ASP A CA 1
ATOM 980 C C . ASP A 1 114 ? -6.823 -8.839 6.862 1.00 39.56 114 ASP A C 1
ATOM 982 O O . ASP A 1 114 ? -7.666 -8.429 6.063 1.00 39.56 114 ASP A O 1
ATOM 986 N N . LEU A 1 115 ? -5.866 -8.019 7.322 1.00 41.62 115 LEU A N 1
ATOM 987 C CA . LEU A 1 115 ? -5.609 -6.660 6.806 1.00 41.62 115 LEU A CA 1
ATOM 988 C C . LEU A 1 115 ? -4.753 -6.674 5.542 1.00 41.62 115 LEU A C 1
ATOM 990 O O . LEU A 1 115 ? -4.778 -5.707 4.777 1.00 41.62 115 LEU A O 1
ATOM 994 N N . TYR A 1 116 ? -4.008 -7.755 5.335 1.00 45.44 116 TYR A N 1
ATOM 995 C CA . TYR A 1 116 ? -3.398 -8.056 4.056 1.00 45.44 116 TYR A CA 1
ATOM 996 C C . TYR A 1 116 ? -4.379 -8.895 3.220 1.00 45.44 116 TYR A C 1
ATOM 998 O O . TYR A 1 116 ? -5.112 -9.706 3.780 1.00 45.44 116 TYR A O 1
ATOM 1006 N N . PRO A 1 117 ? -4.416 -8.726 1.887 1.00 49.66 117 PRO A N 1
ATOM 1007 C CA . PRO A 1 117 ? -5.042 -9.714 1.009 1.00 49.66 117 PRO A CA 1
ATOM 1008 C C . PRO A 1 117 ? -4.558 -11.126 1.366 1.00 49.66 117 PRO A C 1
ATOM 1010 O O . PRO A 1 117 ? -3.358 -11.319 1.567 1.00 49.66 117 PRO A O 1
ATOM 1013 N N . GLU A 1 118 ? -5.483 -12.089 1.414 1.00 44.78 118 GLU A N 1
ATOM 1014 C CA . GLU A 1 118 ? -5.191 -13.511 1.628 1.00 44.78 118 GLU A CA 1
ATOM 1015 C C . GLU A 1 118 ? -3.995 -13.940 0.755 1.00 44.78 118 GLU A C 1
ATOM 1017 O O . GLU A 1 118 ? -4.023 -13.791 -0.475 1.00 44.78 118 GLU A O 1
ATOM 1022 N N . GLU A 1 119 ? -2.917 -14.426 1.385 1.00 46.47 119 GLU A N 1
ATOM 1023 C CA . GLU A 1 119 ? -1.702 -14.882 0.698 1.00 46.47 119 GLU A CA 1
ATOM 1024 C C . GLU A 1 119 ? -1.977 -16.200 -0.048 1.00 46.47 119 GLU A C 1
ATOM 1026 O O . GLU A 1 119 ? -1.540 -17.276 0.343 1.00 46.47 119 GLU A O 1
ATOM 1031 N N . THR A 1 120 ? -2.696 -16.126 -1.163 1.00 43.62 120 THR A N 1
ATOM 1032 C CA . THR A 1 120 ? -2.665 -17.181 -2.181 1.00 43.62 120 THR A CA 1
ATOM 1033 C C . THR A 1 120 ? -1.395 -17.009 -3.020 1.00 43.62 120 THR A C 1
ATOM 1035 O O . THR A 1 120 ? -0.941 -15.881 -3.240 1.00 43.62 120 THR A O 1
ATOM 1038 N N . GLU A 1 121 ? -0.807 -18.096 -3.537 1.00 45.19 121 GLU A N 1
ATOM 1039 C CA . GLU A 1 121 ? 0.420 -18.046 -4.366 1.00 45.19 121 GLU A CA 1
ATOM 1040 C C . GLU A 1 121 ? 0.330 -17.042 -5.534 1.00 45.19 121 GLU A C 1
ATOM 1042 O O . GLU A 1 121 ? 1.338 -16.494 -5.980 1.00 45.19 121 GLU A O 1
ATOM 1047 N N . LYS A 1 122 ? -0.893 -16.743 -5.987 1.00 42.38 122 LYS A N 1
ATOM 1048 C CA . LYS A 1 122 ? -1.215 -15.812 -7.073 1.00 42.38 122 LYS A CA 1
ATOM 1049 C C . LYS A 1 122 ? -1.197 -14.325 -6.668 1.00 42.38 122 LYS A C 1
ATOM 1051 O O . LYS A 1 122 ? -1.063 -13.473 -7.545 1.00 42.38 122 LYS A O 1
ATOM 1056 N N . TYR A 1 123 ? -1.313 -13.994 -5.377 1.00 55.78 123 TYR A N 1
ATOM 1057 C CA . TYR A 1 123 ? -1.563 -12.628 -4.877 1.00 55.78 123 TYR A CA 1
ATOM 1058 C C . TYR A 1 123 ? -0.580 -12.147 -3.797 1.00 55.78 123 TYR A C 1
ATOM 1060 O O . TYR A 1 123 ? -0.870 -11.213 -3.045 1.00 55.78 123 TYR A O 1
ATOM 1068 N N . LYS A 1 124 ? 0.623 -12.728 -3.758 1.00 67.06 124 LYS A N 1
ATOM 1069 C CA . LYS A 1 124 ? 1.682 -12.352 -2.813 1.00 67.06 124 LYS A CA 1
ATOM 1070 C C . LYS A 1 124 ? 2.029 -10.856 -2.882 1.00 67.06 124 LYS A C 1
ATOM 1072 O O . LYS A 1 124 ? 2.370 -10.329 -3.943 1.00 67.06 124 LYS A O 1
ATOM 1077 N N . LEU A 1 125 ? 1.997 -10.189 -1.726 1.00 68.75 125 LEU A N 1
ATOM 1078 C CA . LEU A 1 125 ? 2.416 -8.792 -1.579 1.00 68.75 125 LEU A CA 1
ATOM 1079 C C . LEU A 1 125 ? 3.905 -8.609 -1.848 1.00 68.75 125 LEU A C 1
ATOM 1081 O O . LEU A 1 125 ? 4.745 -9.350 -1.331 1.00 68.75 125 LEU A O 1
ATOM 1085 N N . ILE A 1 126 ? 4.237 -7.569 -2.613 1.00 77.75 126 ILE A N 1
ATOM 1086 C CA . ILE A 1 126 ? 5.630 -7.139 -2.756 1.00 77.75 126 ILE A CA 1
ATOM 1087 C C . ILE A 1 126 ? 6.048 -6.249 -1.575 1.00 77.75 126 ILE A C 1
ATOM 1089 O O . ILE A 1 126 ? 5.197 -5.645 -0.916 1.00 77.75 126 ILE A O 1
ATOM 1093 N N . PRO A 1 127 ? 7.360 -6.124 -1.298 1.00 73.56 127 PRO A N 1
ATOM 1094 C CA . PRO A 1 127 ? 7.854 -5.335 -0.169 1.00 73.56 127 PRO A CA 1
ATOM 1095 C C . PRO A 1 127 ? 7.350 -3.885 -0.133 1.00 73.56 127 PRO A C 1
ATOM 1097 O O . PRO A 1 127 ? 7.072 -3.372 0.949 1.00 73.56 127 PRO A O 1
ATOM 1100 N N . ASP A 1 128 ? 7.204 -3.249 -1.297 1.00 79.31 128 ASP A N 1
ATOM 1101 C CA . ASP A 1 128 ? 6.763 -1.854 -1.421 1.00 79.31 128 ASP A CA 1
ATOM 1102 C C . ASP A 1 128 ? 5.289 -1.681 -1.041 1.00 79.31 128 ASP A C 1
ATOM 1104 O O . ASP A 1 128 ? 4.934 -0.747 -0.328 1.00 79.31 128 ASP A O 1
ATOM 1108 N N . GLU A 1 129 ? 4.433 -2.616 -1.457 1.00 80.44 129 GLU A N 1
ATOM 1109 C CA . GLU A 1 129 ? 3.020 -2.648 -1.068 1.00 80.44 129 GLU A CA 1
ATOM 1110 C C . GLU A 1 129 ? 2.865 -2.858 0.431 1.00 80.44 129 GLU A C 1
ATOM 1112 O O . GLU A 1 129 ? 2.082 -2.163 1.075 1.00 80.44 129 GLU A O 1
ATOM 1117 N N . LYS A 1 130 ? 3.657 -3.778 0.992 1.00 76.62 130 LYS A N 1
ATOM 1118 C CA . LYS A 1 130 ? 3.667 -4.030 2.431 1.00 76.62 130 LYS A CA 1
ATOM 1119 C C . LYS A 1 130 ? 4.078 -2.772 3.195 1.00 76.62 130 LYS A C 1
ATOM 1121 O O . LYS A 1 130 ? 3.385 -2.362 4.114 1.00 76.62 130 LYS A O 1
ATOM 1126 N N . LEU A 1 131 ? 5.140 -2.096 2.751 1.00 75.75 131 LEU A N 1
ATOM 1127 C CA . LEU A 1 131 ? 5.599 -0.841 3.348 1.00 75.75 131 LEU A CA 1
ATOM 1128 C C . LEU A 1 131 ? 4.551 0.278 3.261 1.00 75.75 131 LEU A C 1
ATOM 1130 O O . LEU A 1 131 ? 4.352 1.007 4.234 1.00 75.75 131 LEU A O 1
ATOM 1134 N N . PHE A 1 132 ? 3.882 0.421 2.119 1.00 85.88 132 PHE A N 1
ATOM 1135 C CA . PHE A 1 132 ? 2.808 1.395 1.968 1.00 85.88 132 PHE A CA 1
ATOM 1136 C C . PHE A 1 132 ? 1.657 1.117 2.942 1.00 85.88 132 PHE A C 1
ATOM 1138 O O . PHE A 1 132 ? 1.254 2.014 3.683 1.00 85.88 132 PHE A O 1
ATOM 1145 N N . LEU A 1 133 ? 1.163 -0.126 2.972 1.00 81.12 133 LEU A N 1
ATOM 1146 C CA . LEU A 1 133 ? 0.061 -0.539 3.841 1.00 81.12 133 LEU A CA 1
ATOM 1147 C C . LEU A 1 133 ? 0.406 -0.352 5.320 1.00 81.12 133 LEU A C 1
ATOM 1149 O O . LEU A 1 133 ? -0.385 0.244 6.047 1.00 81.12 133 LEU A O 1
ATOM 1153 N N . ASP A 1 134 ? 1.601 -0.764 5.745 1.00 75.75 134 ASP A N 1
ATOM 1154 C CA . ASP A 1 134 ? 2.070 -0.588 7.123 1.00 75.75 134 ASP A CA 1
ATOM 1155 C C . ASP A 1 134 ? 2.041 0.893 7.522 1.00 75.75 134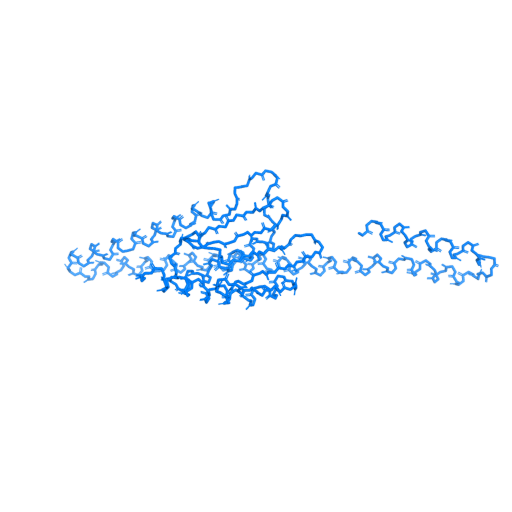 ASP A C 1
ATOM 1157 O O . ASP A 1 134 ? 1.534 1.267 8.579 1.00 75.75 134 ASP A O 1
ATOM 1161 N N . THR A 1 135 ? 2.541 1.761 6.639 1.00 80.56 135 THR A N 1
ATOM 1162 C CA . THR A 1 135 ? 2.584 3.209 6.876 1.00 80.56 135 THR A CA 1
ATOM 1163 C C . THR A 1 135 ? 1.177 3.803 6.946 1.00 80.56 135 THR A C 1
ATOM 1165 O O . THR A 1 135 ? 0.886 4.623 7.819 1.00 80.56 135 THR A O 1
ATOM 1168 N N . PHE A 1 136 ? 0.286 3.375 6.051 1.00 84.56 136 PHE A N 1
ATOM 1169 C CA . PHE A 1 136 ? -1.104 3.809 6.033 1.00 84.56 136 PHE A CA 1
ATOM 1170 C C . PHE A 1 136 ? -1.837 3.395 7.314 1.00 84.56 136 PHE A C 1
ATOM 1172 O O . PHE A 1 136 ? -2.441 4.248 7.968 1.00 84.56 136 PHE A O 1
ATOM 1179 N N . PHE A 1 137 ? -1.737 2.130 7.728 1.00 78.06 137 PHE A N 1
ATOM 1180 C CA . PHE A 1 137 ? -2.401 1.641 8.936 1.00 78.06 137 PHE A CA 1
ATOM 1181 C C . PHE A 1 137 ? -1.837 2.259 10.215 1.00 78.06 137 PHE A C 1
ATOM 1183 O O . PHE A 1 137 ? -2.615 2.630 11.094 1.00 78.06 137 PHE A O 1
ATOM 1190 N N . ASN A 1 138 ? -0.523 2.479 10.300 1.00 76.94 138 ASN A N 1
ATOM 1191 C CA . ASN A 1 138 ? 0.062 3.227 11.414 1.00 76.94 138 ASN A CA 1
ATOM 1192 C C . ASN A 1 138 ? -0.545 4.632 11.513 1.00 76.94 138 ASN A C 1
ATOM 1194 O O . ASN A 1 138 ? -0.972 5.050 12.588 1.00 76.94 138 ASN A O 1
ATOM 1198 N N . LYS A 1 139 ? -0.704 5.335 10.383 1.00 80.75 139 LYS A N 1
ATOM 1199 C CA . LYS A 1 139 ? -1.359 6.651 10.368 1.00 80.75 139 LYS A CA 1
ATOM 1200 C C . LYS A 1 139 ? -2.836 6.592 10.753 1.00 80.75 139 LYS A C 1
ATOM 1202 O O . LYS A 1 139 ? -3.318 7.514 11.410 1.00 80.75 139 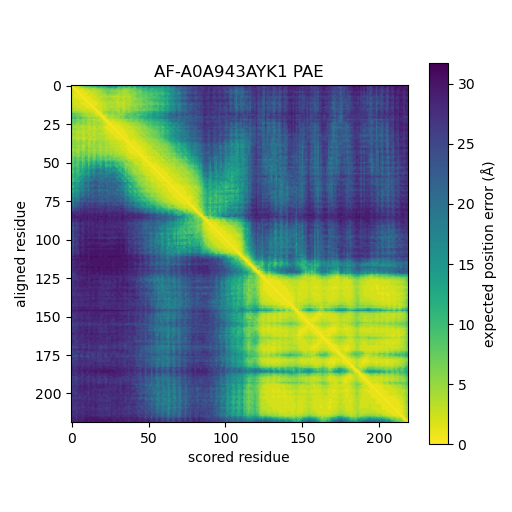LYS A O 1
ATOM 1207 N N . VAL A 1 140 ? -3.562 5.539 10.384 1.00 77.81 140 VAL A N 1
ATOM 1208 C CA . VAL A 1 140 ? -4.953 5.317 10.824 1.00 77.81 140 VAL A CA 1
ATOM 1209 C C . VAL A 1 140 ? -5.022 5.189 12.349 1.00 77.81 140 VAL A C 1
ATOM 1211 O O . VAL A 1 140 ? -5.851 5.858 12.975 1.00 77.81 140 VAL A O 1
ATOM 1214 N N . LEU A 1 141 ? -4.124 4.392 12.939 1.00 74.50 141 LEU A N 1
ATOM 1215 C CA . LEU A 1 141 ? -4.038 4.170 14.385 1.00 74.50 141 LEU A CA 1
ATOM 1216 C C . LEU A 1 141 ? -3.669 5.451 15.141 1.00 74.50 141 LEU A C 1
ATOM 1218 O O . LEU A 1 141 ? -4.381 5.837 16.067 1.00 74.50 141 LEU A O 1
ATOM 1222 N N . GLU A 1 142 ? -2.628 6.162 14.698 1.00 75.38 142 GLU A N 1
ATOM 1223 C CA . GLU A 1 142 ? -2.219 7.458 15.263 1.00 75.38 142 GLU A CA 1
ATOM 1224 C C . GLU A 1 142 ? -3.375 8.472 15.285 1.00 75.38 142 GLU A C 1
ATOM 1226 O O . GLU A 1 142 ? -3.502 9.278 16.206 1.00 75.38 142 GLU A O 1
ATOM 1231 N N . ASN A 1 143 ? -4.255 8.424 14.280 1.00 76.19 143 ASN A N 1
ATOM 1232 C CA . ASN A 1 143 ? -5.395 9.329 14.153 1.00 76.19 143 ASN A CA 1
ATOM 1233 C C . ASN A 1 143 ? -6.670 8.840 14.864 1.00 76.19 143 ASN A C 1
ATOM 1235 O O . ASN A 1 143 ? -7.719 9.471 14.698 1.00 76.19 143 ASN A O 1
ATOM 1239 N N . LYS A 1 144 ? -6.605 7.748 15.642 1.00 75.88 144 LYS A N 1
ATOM 1240 C CA . LYS A 1 144 ? -7.742 7.162 16.382 1.00 75.88 144 LYS A CA 1
ATOM 1241 C C . LYS A 1 144 ? -8.972 6.918 15.486 1.00 75.88 144 LYS A C 1
ATOM 1243 O O . LYS A 1 144 ? -10.126 7.157 15.868 1.00 75.88 144 LYS A O 1
ATOM 1248 N N . ILE A 1 145 ? -8.729 6.501 14.245 1.00 76.69 145 ILE A N 1
ATOM 1249 C CA . ILE A 1 145 ? -9.776 6.094 13.303 1.00 76.69 145 ILE A CA 1
ATOM 1250 C C . ILE A 1 145 ? -10.136 4.635 13.604 1.00 76.69 145 ILE A C 1
ATOM 1252 O O . ILE A 1 145 ? -9.265 3.817 13.883 1.00 76.69 145 ILE A O 1
ATOM 1256 N N . ASP A 1 146 ? -11.426 4.307 13.584 1.00 72.06 146 ASP A N 1
ATOM 1257 C CA . ASP A 1 146 ? -11.887 2.938 13.797 1.00 72.06 146 ASP A CA 1
ATOM 1258 C C . ASP A 1 146 ? -11.465 2.025 12.639 1.00 72.06 146 ASP A C 1
ATOM 1260 O O . ASP A 1 146 ? -11.534 2.390 11.467 1.00 72.06 146 ASP A O 1
ATOM 1264 N N . LEU A 1 147 ? -11.071 0.797 12.973 1.00 64.69 147 LEU A N 1
ATOM 1265 C CA . LEU A 1 147 ? -10.504 -0.197 12.054 1.00 64.69 147 LEU A CA 1
ATOM 1266 C C . LEU A 1 147 ? -11.558 -0.878 11.157 1.00 64.69 147 LEU A C 1
ATOM 1268 O O . LEU A 1 147 ? -11.482 -2.074 10.886 1.00 64.69 147 LEU A O 1
ATOM 1272 N N . LYS A 1 148 ? -12.558 -0.128 10.683 1.00 75.94 148 LYS A N 1
ATOM 1273 C CA . LYS A 1 148 ? -13.522 -0.578 9.660 1.00 75.94 148 LYS A CA 1
ATOM 1274 C C . LYS A 1 148 ? -13.014 -0.314 8.237 1.00 75.94 148 LYS A C 1
ATOM 1276 O O . LYS A 1 148 ? -13.808 -0.137 7.313 1.00 75.94 148 LYS A O 1
ATOM 1281 N N . ILE A 1 149 ? -11.694 -0.247 8.089 1.00 78.00 149 ILE A N 1
ATOM 1282 C CA . ILE A 1 149 ? -11.008 -0.142 6.807 1.00 78.00 149 ILE A CA 1
ATOM 1283 C C . ILE A 1 149 ? -10.812 -1.557 6.271 1.00 78.00 149 ILE A C 1
ATOM 1285 O O . ILE A 1 149 ? -10.334 -2.418 7.010 1.00 78.00 149 ILE A O 1
ATOM 1289 N N . ARG A 1 150 ? -11.164 -1.794 5.007 1.00 78.69 150 ARG A N 1
ATOM 1290 C CA . ARG A 1 150 ? -10.811 -3.031 4.301 1.00 78.69 150 ARG A CA 1
ATOM 1291 C C . ARG A 1 150 ? -9.878 -2.703 3.153 1.00 78.69 150 ARG A C 1
ATOM 1293 O O . ARG A 1 150 ? -9.978 -1.632 2.550 1.00 78.69 150 ARG A O 1
ATOM 1300 N N . THR A 1 151 ? -8.968 -3.625 2.872 1.00 79.00 151 THR A N 1
ATOM 1301 C CA . THR A 1 151 ? -8.127 -3.545 1.683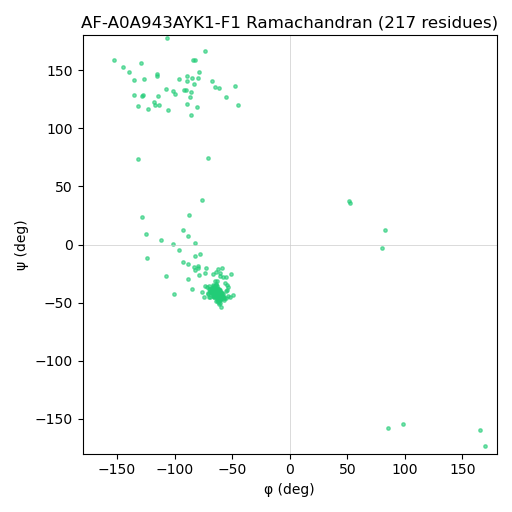 1.00 79.00 151 THR A CA 1
ATOM 1302 C C . THR A 1 151 ? -8.238 -4.834 0.898 1.00 79.00 151 THR A C 1
ATOM 1304 O O . THR A 1 151 ? -8.366 -5.908 1.477 1.00 79.00 151 THR A O 1
ATOM 1307 N N . GLU A 1 152 ? -8.240 -4.722 -0.423 1.00 78.50 152 GLU A N 1
ATOM 1308 C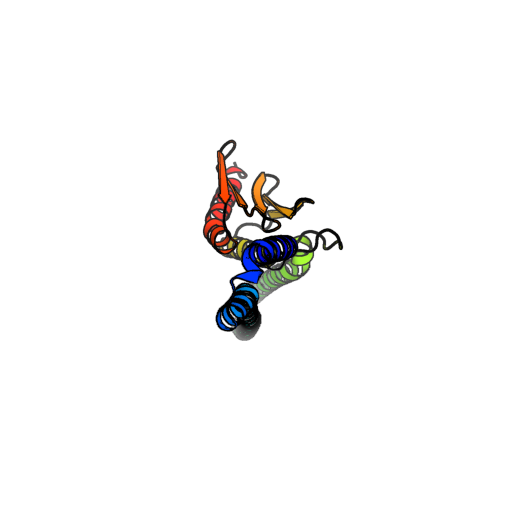 CA . GLU A 1 152 ? -8.381 -5.863 -1.317 1.00 78.50 152 GLU A CA 1
ATOM 1309 C C . GLU A 1 152 ? -7.361 -5.742 -2.443 1.00 78.50 152 GLU A C 1
ATOM 1311 O O . GLU A 1 152 ? -7.278 -4.708 -3.113 1.00 78.50 152 GLU A O 1
ATOM 1316 N N . ARG A 1 153 ? -6.590 -6.804 -2.678 1.00 78.75 153 ARG A N 1
ATOM 1317 C CA . ARG A 1 153 ? -5.675 -6.867 -3.815 1.00 78.75 153 ARG A CA 1
ATOM 1318 C C . ARG A 1 153 ? -6.391 -7.436 -5.027 1.00 78.75 153 ARG A C 1
ATOM 1320 O O . ARG A 1 153 ? -6.844 -8.575 -5.023 1.00 78.75 153 ARG A O 1
ATOM 1327 N N . LYS A 1 154 ? -6.433 -6.652 -6.094 1.00 82.69 154 LYS A N 1
ATOM 1328 C CA . LYS A 1 154 ? -6.994 -7.035 -7.384 1.00 82.69 154 LYS A CA 1
ATOM 1329 C C . LYS A 1 154 ? -5.967 -7.797 -8.223 1.00 82.69 154 LYS A C 1
ATOM 1331 O O . LYS A 1 154 ? -4.753 -7.670 -8.055 1.00 82.69 154 LYS A O 1
ATOM 1336 N N . SER A 1 155 ? -6.467 -8.566 -9.188 1.00 76.50 155 SER A N 1
ATOM 1337 C CA . SER A 1 155 ? -5.647 -9.391 -10.087 1.00 76.50 155 SER A CA 1
ATOM 1338 C C . SER A 1 155 ? -4.681 -8.602 -10.971 1.00 76.50 155 SER A C 1
ATOM 1340 O O . SER A 1 155 ? -3.680 -9.144 -11.430 1.00 76.50 155 SER A O 1
ATOM 1342 N N . ASN A 1 156 ? -4.950 -7.316 -11.179 1.00 80.44 156 ASN A N 1
ATOM 1343 C CA . ASN A 1 156 ? -4.096 -6.390 -11.916 1.00 80.44 156 ASN A CA 1
ATOM 1344 C C . ASN A 1 156 ? -2.942 -5.800 -11.071 1.00 80.44 156 ASN A C 1
ATOM 1346 O O . ASN A 1 156 ? -2.170 -4.994 -11.596 1.00 80.44 156 ASN A O 1
ATOM 1350 N N . GLY A 1 157 ? -2.809 -6.190 -9.796 1.00 78.31 157 GLY A N 1
ATOM 1351 C CA . GLY A 1 157 ? -1.790 -5.674 -8.876 1.00 78.31 157 GLY A CA 1
ATOM 1352 C C . GLY A 1 157 ? -2.159 -4.341 -8.218 1.00 78.31 157 GLY A C 1
ATOM 1353 O O . GLY A 1 157 ? -1.295 -3.679 -7.647 1.00 78.31 157 GLY A O 1
ATOM 1354 N N . GLU A 1 158 ? -3.420 -3.917 -8.317 1.00 88.44 158 GLU A N 1
ATOM 1355 C CA . GLU A 1 158 ? -3.946 -2.786 -7.554 1.00 88.44 158 GLU A CA 1
ATOM 1356 C C . GLU A 1 158 ? -4.405 -3.228 -6.170 1.00 88.44 158 GLU A C 1
ATOM 1358 O O . GLU A 1 158 ? -4.988 -4.294 -5.995 1.00 88.44 158 GLU A O 1
ATOM 1363 N N . ILE A 1 159 ? -4.183 -2.368 -5.188 1.00 88.69 159 ILE A N 1
ATOM 1364 C CA . ILE A 1 159 ? -4.721 -2.485 -3.844 1.00 88.69 159 ILE A CA 1
ATOM 1365 C C . ILE A 1 159 ? -5.827 -1.451 -3.721 1.00 88.69 159 ILE A C 1
ATOM 1367 O O . ILE A 1 159 ? -5.593 -0.245 -3.813 1.00 88.69 159 ILE A O 1
ATOM 1371 N N . TYR A 1 160 ? -7.041 -1.938 -3.539 1.00 87.38 160 TYR A N 1
ATOM 1372 C CA . TYR A 1 160 ? -8.222 -1.139 -3.277 1.00 87.38 160 TYR A CA 1
ATOM 1373 C C . TYR A 1 160 ? -8.383 -0.937 -1.770 1.00 87.38 160 TYR A C 1
ATOM 1375 O O . TYR A 1 160 ? -8.121 -1.858 -0.999 1.00 87.38 160 TYR A O 1
ATOM 1383 N N . VAL A 1 161 ? -8.795 0.260 -1.354 1.00 88.69 161 VAL A N 1
ATOM 1384 C CA . VAL A 1 161 ? -9.009 0.614 0.052 1.00 88.69 161 VAL A CA 1
ATOM 1385 C C . VAL A 1 161 ? -10.402 1.196 0.221 1.00 88.69 161 VAL A C 1
ATOM 1387 O O . VAL A 1 161 ? -10.782 2.151 -0.460 1.00 88.69 161 VAL A O 1
ATOM 1390 N N . GLU A 1 162 ? -11.139 0.657 1.182 1.00 85.88 162 GLU A N 1
ATOM 1391 C CA . GLU A 1 162 ? -12.468 1.118 1.564 1.00 85.88 162 GLU A CA 1
ATOM 1392 C C . GLU A 1 162 ? -12.569 1.348 3.069 1.00 85.88 162 GLU A C 1
ATOM 1394 O O . GLU A 1 162 ? -11.842 0.755 3.864 1.00 85.88 162 GLU A O 1
ATOM 1399 N N . TYR A 1 163 ? -13.504 2.200 3.472 1.00 85.88 163 TYR A N 1
ATOM 1400 C CA . TYR A 1 163 ? -13.844 2.453 4.862 1.00 85.88 163 TYR A CA 1
ATOM 1401 C C . TYR A 1 163 ? -15.359 2.387 5.023 1.00 85.88 163 TYR A C 1
ATOM 1403 O O . TYR A 1 163 ? -16.080 3.165 4.403 1.00 85.88 163 TYR A O 1
ATOM 1411 N N . ARG A 1 164 ? -15.844 1.455 5.855 1.00 80.44 164 ARG A N 1
ATOM 1412 C CA . ARG A 1 164 ? -17.285 1.213 6.081 1.00 80.44 164 ARG A CA 1
ATOM 1413 C C . ARG A 1 164 ? -18.089 1.000 4.782 1.00 80.44 164 ARG A C 1
ATOM 1415 O O . ARG A 1 164 ? -19.236 1.415 4.699 1.00 80.44 164 ARG A O 1
ATOM 1422 N N . GLY A 1 165 ? -17.490 0.354 3.779 1.00 78.75 165 GLY A N 1
ATOM 1423 C CA . GLY A 1 165 ? -18.114 0.125 2.467 1.00 78.75 165 GLY A CA 1
ATOM 1424 C C . GLY A 1 165 ? -18.055 1.323 1.511 1.00 78.75 165 GLY A C 1
ATOM 1425 O O . GLY A 1 165 ? -18.466 1.202 0.362 1.00 78.75 165 GLY A O 1
ATOM 1426 N N . CYS A 1 166 ? -17.509 2.465 1.941 1.00 84.44 166 CYS A N 1
ATOM 1427 C CA . CYS A 1 166 ? -17.239 3.595 1.059 1.00 84.44 166 CYS A CA 1
ATOM 1428 C C . CYS A 1 166 ? -15.826 3.483 0.467 1.00 84.44 166 CYS A C 1
ATOM 1430 O O . CYS A 1 166 ? -14.868 3.284 1.225 1.00 84.44 166 CYS A O 1
ATOM 1432 N N . PRO A 1 167 ? -15.653 3.669 -0.853 1.00 87.75 167 PRO A N 1
ATOM 1433 C CA . PRO A 1 167 ? -14.331 3.687 -1.464 1.00 87.75 167 PRO A CA 1
ATOM 1434 C C . PRO A 1 167 ? -13.512 4.845 -0.880 1.00 87.75 167 PRO A C 1
ATOM 1436 O O . PRO A 1 167 ? -14.008 5.962 -0.780 1.00 87.75 167 PRO A O 1
ATOM 1439 N N . VAL A 1 168 ? -12.252 4.601 -0.516 1.00 90.31 168 VAL A N 1
ATOM 1440 C CA . VAL A 1 168 ? -11.293 5.648 -0.104 1.00 90.31 168 VAL A CA 1
ATOM 1441 C C . VAL A 1 168 ? -10.357 5.978 -1.261 1.00 90.31 168 VAL A C 1
ATOM 1443 O O . VAL A 1 168 ? -10.068 7.144 -1.545 1.00 90.31 168 VAL A O 1
ATOM 1446 N N . GLY A 1 169 ? -9.895 4.937 -1.948 1.00 92.50 169 GLY A N 1
ATOM 1447 C CA . GLY A 1 169 ? -8.956 5.058 -3.046 1.00 92.50 169 GLY A CA 1
ATOM 1448 C C . GLY A 1 169 ? -8.406 3.709 -3.478 1.00 92.50 169 GLY A C 1
ATOM 1449 O O . GLY A 1 169 ? -8.824 2.650 -3.013 1.00 92.50 169 GLY A O 1
ATOM 1450 N N . ARG A 1 170 ? -7.444 3.762 -4.392 1.00 93.25 170 ARG A N 1
ATOM 1451 C CA . ARG A 1 170 ? -6.693 2.589 -4.841 1.00 93.25 170 ARG A CA 1
ATOM 1452 C C . ARG A 1 170 ? -5.258 2.969 -5.140 1.00 93.25 170 ARG A C 1
ATOM 1454 O O . ARG A 1 170 ? -4.987 4.116 -5.490 1.00 93.25 170 ARG A O 1
ATOM 1461 N N . ILE A 1 171 ? -4.350 2.017 -5.022 1.00 94.62 171 ILE A N 1
ATOM 1462 C CA . ILE A 1 171 ? -2.934 2.210 -5.310 1.00 94.62 171 ILE A CA 1
ATOM 1463 C C . ILE A 1 171 ? -2.400 1.037 -6.120 1.00 94.62 171 ILE A C 1
ATOM 1465 O O . ILE A 1 171 ? -2.757 -0.110 -5.876 1.00 94.62 171 ILE A O 1
ATOM 1469 N N . ARG A 1 172 ? -1.522 1.319 -7.077 1.00 93.00 172 ARG A N 1
ATOM 1470 C CA . ARG A 1 172 ? -0.796 0.320 -7.852 1.00 93.00 172 ARG A CA 1
ATOM 1471 C C . ARG A 1 172 ? 0.696 0.559 -7.708 1.00 93.00 172 ARG A C 1
ATOM 1473 O O . ARG A 1 172 ? 1.204 1.586 -8.148 1.00 93.00 172 ARG A O 1
ATOM 1480 N N . LEU A 1 173 ? 1.388 -0.409 -7.118 1.00 89.88 173 LEU A N 1
ATOM 1481 C CA . LEU A 1 173 ? 2.845 -0.395 -6.924 1.00 89.88 173 LEU A CA 1
ATOM 1482 C C . LEU A 1 173 ? 3.556 -1.459 -7.769 1.00 89.88 173 LEU A C 1
ATOM 1484 O O . LEU A 1 173 ? 4.765 -1.640 -7.660 1.00 89.88 173 LEU A O 1
ATOM 1488 N N . GLN A 1 174 ? 2.799 -2.174 -8.602 1.00 84.44 174 GLN A N 1
ATOM 1489 C CA . GLN A 1 174 ? 3.299 -3.217 -9.483 1.00 84.44 174 GLN A CA 1
ATOM 1490 C C . GLN A 1 174 ? 3.138 -2.859 -10.957 1.00 84.44 174 GLN A C 1
ATOM 1492 O O . GLN A 1 174 ? 2.123 -2.311 -11.395 1.00 84.44 174 GLN A O 1
ATOM 1497 N N . GLY A 1 175 ? 4.115 -3.295 -11.750 1.00 83.44 175 GLY A N 1
ATOM 1498 C CA . GLY A 1 175 ? 4.129 -3.128 -13.197 1.00 83.44 175 GLY A CA 1
ATOM 1499 C C . GLY A 1 175 ? 4.977 -1.938 -13.635 1.00 83.44 175 GLY A C 1
ATOM 1500 O O . GLY A 1 175 ? 5.948 -1.579 -12.982 1.00 83.44 175 GLY A O 1
ATOM 1501 N N . ARG A 1 176 ? 4.657 -1.372 -14.805 1.00 82.94 176 ARG A N 1
ATOM 1502 C CA . ARG A 1 176 ? 5.411 -0.241 -15.381 1.00 82.94 176 ARG A CA 1
ATOM 1503 C C . ARG A 1 176 ? 4.895 1.122 -14.927 1.00 82.94 176 ARG A C 1
ATOM 1505 O O . ARG A 1 176 ? 5.663 2.074 -14.902 1.00 82.94 176 ARG A O 1
ATOM 1512 N N . LYS A 1 177 ? 3.597 1.214 -14.631 1.00 87.75 177 LYS A N 1
ATOM 1513 C CA . LYS A 1 177 ? 2.925 2.447 -14.217 1.00 87.75 177 LYS A CA 1
ATOM 1514 C C . LYS A 1 177 ? 2.482 2.295 -12.775 1.00 87.75 177 LYS A C 1
ATOM 1516 O O . LYS A 1 177 ? 1.711 1.387 -12.467 1.00 87.75 177 LYS A O 1
ATOM 1521 N N . HIS A 1 178 ? 2.982 3.174 -11.922 1.00 93.69 178 HIS A N 1
ATOM 1522 C CA . HIS A 1 178 ? 2.605 3.234 -10.522 1.00 93.69 178 HIS A CA 1
ATOM 1523 C C . HIS A 1 178 ? 1.747 4.466 -10.297 1.00 93.69 178 HIS A C 1
ATOM 1525 O O . HIS A 1 178 ? 2.090 5.556 -10.762 1.00 93.69 178 HIS A O 1
ATOM 1531 N N . TYR A 1 179 ? 0.648 4.296 -9.576 1.00 95.19 179 TYR A N 1
ATOM 1532 C CA . TYR A 1 179 ? -0.241 5.406 -9.286 1.00 95.19 179 TYR A CA 1
ATOM 1533 C C . TYR A 1 179 ? -1.003 5.203 -7.985 1.00 95.19 179 TYR A C 1
ATOM 1535 O O . TYR A 1 179 ? -1.213 4.079 -7.531 1.00 95.19 179 TYR A O 1
ATOM 1543 N N . MET A 1 180 ? -1.476 6.310 -7.429 1.00 95.00 180 MET A N 1
ATOM 1544 C CA . MET A 1 180 ? -2.361 6.360 -6.277 1.00 95.00 180 MET A CA 1
ATOM 1545 C C . MET A 1 180 ? -3.561 7.243 -6.613 1.00 95.00 180 MET A C 1
ATOM 1547 O O . MET A 1 180 ? -3.411 8.377 -7.062 1.00 95.00 180 MET A O 1
ATOM 1551 N N . GLN A 1 181 ? -4.761 6.718 -6.398 1.00 94.56 181 GLN A N 1
ATOM 1552 C CA . GLN A 1 181 ? -6.010 7.453 -6.522 1.00 94.56 181 GLN A CA 1
ATOM 1553 C C . GLN A 1 181 ? -6.492 7.893 -5.143 1.00 94.56 181 GLN A C 1
ATOM 1555 O O . GLN A 1 181 ? -6.629 7.084 -4.225 1.00 94.56 181 GLN A O 1
ATOM 1560 N N . ILE A 1 182 ? -6.813 9.175 -5.029 1.00 89.75 182 ILE A N 1
ATOM 1561 C CA . ILE A 1 182 ? -7.377 9.803 -3.837 1.00 89.75 182 ILE A CA 1
ATOM 1562 C C . ILE A 1 182 ? -8.764 10.313 -4.199 1.00 89.75 182 ILE A C 1
ATOM 1564 O O . ILE A 1 182 ? -8.901 11.152 -5.093 1.00 89.75 182 ILE A O 1
ATOM 1568 N N . LEU A 1 183 ? -9.792 9.827 -3.509 1.00 86.19 183 LEU A N 1
ATOM 1569 C CA . LEU A 1 183 ? -11.149 10.330 -3.691 1.00 86.19 183 LEU A CA 1
ATOM 1570 C C . LEU A 1 183 ? -11.361 11.646 -2.933 1.00 86.19 183 LEU A C 1
ATOM 1572 O O . LEU A 1 183 ? -10.817 11.874 -1.852 1.00 86.19 183 LEU A O 1
ATOM 1576 N N . ARG A 1 184 ? -12.134 12.542 -3.546 1.00 79.75 184 ARG A N 1
ATOM 1577 C CA . ARG A 1 184 ? -12.497 13.875 -3.054 1.00 79.75 184 ARG A CA 1
ATOM 1578 C C . ARG A 1 184 ? -14.013 14.054 -3.206 1.00 79.75 184 ARG A C 1
ATOM 1580 O O . ARG A 1 184 ? -14.478 14.765 -4.090 1.00 79.75 184 ARG A O 1
ATOM 1587 N N . GLY A 1 185 ? -14.788 13.388 -2.351 1.00 68.94 185 GLY A N 1
ATOM 1588 C CA . GLY A 1 185 ? -16.261 13.456 -2.366 1.00 68.94 185 GLY A CA 1
ATOM 1589 C C . GLY A 1 185 ? -16.913 12.471 -3.346 1.00 68.94 185 GLY A C 1
ATOM 1590 O O . GLY A 1 185 ? -16.299 11.460 -3.670 1.00 68.94 185 GLY A O 1
ATOM 1591 N N . MET A 1 186 ? -18.156 12.742 -3.777 1.00 61.50 186 MET A N 1
ATOM 1592 C CA . MET A 1 186 ? -18.941 11.830 -4.637 1.00 61.50 186 MET A CA 1
ATOM 1593 C C . MET A 1 186 ? -18.408 11.711 -6.073 1.00 61.50 186 MET A C 1
ATOM 1595 O O . MET A 1 186 ? -18.467 10.630 -6.646 1.00 61.50 186 MET A O 1
ATOM 1599 N N . TYR A 1 187 ? -17.883 12.797 -6.650 1.00 65.38 187 TYR A N 1
ATOM 1600 C CA . TYR A 1 187 ? -17.537 12.847 -8.083 1.00 65.38 187 TYR A CA 1
ATOM 1601 C C . TYR A 1 187 ? -16.075 13.223 -8.357 1.00 65.38 187 TYR A C 1
ATOM 1603 O O . TYR A 1 187 ? -15.589 13.089 -9.478 1.00 65.38 187 TYR A O 1
ATOM 1611 N N . GLY A 1 188 ? -15.348 13.686 -7.339 1.00 76.56 188 GLY A N 1
ATOM 1612 C CA . GLY A 1 188 ? -13.963 14.117 -7.477 1.00 76.56 188 GLY A CA 1
ATOM 1613 C C . GLY A 1 188 ? -12.982 12.987 -7.196 1.00 76.56 188 GLY A C 1
ATOM 1614 O O . GLY A 1 188 ? -13.062 12.322 -6.164 1.00 76.56 188 GLY A O 1
ATOM 1615 N N . HIS A 1 189 ? -11.988 12.816 -8.062 1.00 86.88 189 HIS A N 1
ATOM 1616 C CA . HIS A 1 189 ? -10.821 11.997 -7.760 1.00 86.88 189 HIS A CA 1
ATOM 1617 C C . HIS A 1 189 ? -9.545 12.656 -8.288 1.00 86.88 189 HIS A C 1
ATOM 1619 O O . HIS A 1 189 ? -9.562 13.362 -9.291 1.00 86.88 189 HIS A O 1
ATOM 1625 N N . LYS A 1 190 ? -8.432 12.438 -7.586 1.00 90.25 190 LYS A N 1
ATOM 1626 C CA . LYS A 1 190 ? -7.084 12.832 -8.008 1.00 90.25 190 LYS A CA 1
ATOM 1627 C C . LYS A 1 190 ? -6.286 11.558 -8.240 1.00 90.25 190 LYS A C 1
ATOM 1629 O O . LYS A 1 190 ? -6.239 10.710 -7.350 1.00 90.25 190 LYS A O 1
ATOM 1634 N N . ILE A 1 191 ? -5.663 11.434 -9.405 1.00 92.50 191 ILE A N 1
ATOM 1635 C CA . ILE A 1 191 ? -4.680 10.385 -9.687 1.00 92.50 191 ILE A CA 1
ATOM 1636 C C . ILE A 1 191 ? -3.301 11.018 -9.578 1.00 92.50 191 ILE A C 1
ATOM 1638 O O . ILE A 1 191 ? -3.060 12.103 -10.103 1.00 92.50 191 ILE A O 1
ATOM 1642 N N . ILE A 1 192 ? -2.417 10.354 -8.850 1.00 92.56 192 ILE A N 1
ATOM 1643 C CA . ILE A 1 192 ? -1.028 10.751 -8.678 1.00 92.56 192 ILE A CA 1
ATOM 1644 C C . ILE A 1 192 ? -0.185 9.636 -9.257 1.00 92.56 192 ILE A C 1
ATOM 1646 O O . ILE A 1 192 ? -0.304 8.495 -8.817 1.00 92.56 192 ILE A O 1
ATOM 1650 N N . GLU A 1 193 ? 0.662 9.962 -10.221 1.00 93.81 193 GLU A N 1
ATOM 1651 C CA . GLU A 1 193 ? 1.680 9.052 -10.736 1.00 93.81 193 GLU A CA 1
ATOM 1652 C C . GLU A 1 193 ? 3.008 9.331 -10.028 1.00 93.81 193 GLU A C 1
ATOM 1654 O O . GLU A 1 193 ? 3.327 10.476 -9.698 1.00 93.81 193 GLU A O 1
ATOM 1659 N N . GLY A 1 194 ? 3.783 8.289 -9.740 1.00 91.06 194 GLY A N 1
ATOM 1660 C CA . GLY A 1 194 ? 5.021 8.469 -8.989 1.00 91.06 194 GLY A CA 1
ATOM 1661 C C . GLY A 1 194 ? 5.610 7.183 -8.444 1.00 91.06 194 GLY A C 1
ATOM 1662 O O . GLY A 1 194 ? 5.324 6.089 -8.918 1.00 91.06 194 GLY A O 1
ATOM 1663 N N . ASN A 1 195 ? 6.466 7.320 -7.439 1.00 91.25 195 ASN A N 1
ATOM 1664 C CA . ASN A 1 195 ? 7.061 6.196 -6.727 1.00 91.25 195 ASN A CA 1
ATOM 1665 C C . ASN A 1 195 ? 6.443 6.047 -5.325 1.00 91.25 195 ASN A C 1
ATOM 1667 O O . ASN A 1 195 ? 5.615 6.852 -4.898 1.00 91.25 195 ASN A O 1
ATOM 1671 N N . LEU A 1 196 ? 6.877 5.019 -4.595 1.00 86.94 196 LEU A N 1
ATOM 1672 C CA . LEU A 1 196 ? 6.410 4.748 -3.236 1.00 86.94 196 LEU A CA 1
ATOM 1673 C C . LEU A 1 196 ? 6.565 5.947 -2.283 1.00 86.94 196 LEU A C 1
ATOM 1675 O O . LEU A 1 196 ? 5.675 6.192 -1.475 1.00 86.94 196 LEU A O 1
ATOM 1679 N N . GLU A 1 197 ? 7.664 6.699 -2.382 1.00 88.06 197 GLU A N 1
ATOM 1680 C CA . GLU A 1 197 ? 7.931 7.859 -1.522 1.00 88.06 197 GLU A CA 1
ATOM 1681 C C . GLU A 1 197 ? 6.881 8.963 -1.760 1.00 88.06 197 GLU A C 1
ATOM 1683 O O . GLU A 1 197 ? 6.314 9.480 -0.795 1.00 88.06 197 GLU A O 1
ATOM 1688 N N . ASN A 1 198 ? 6.522 9.233 -3.021 1.00 90.81 198 ASN A N 1
ATOM 1689 C CA . ASN A 1 198 ? 5.456 10.181 -3.373 1.00 90.81 198 ASN A CA 1
ATOM 1690 C C . ASN A 1 198 ? 4.099 9.752 -2.790 1.00 90.81 198 ASN A C 1
ATOM 1692 O O . ASN A 1 198 ? 3.344 10.577 -2.282 1.00 90.81 198 ASN A O 1
ATOM 1696 N N . PHE A 1 199 ? 3.780 8.457 -2.839 1.00 93.12 199 PHE A N 1
ATOM 1697 C CA . PHE A 1 199 ? 2.504 7.951 -2.324 1.00 93.12 199 PHE A CA 1
ATOM 1698 C C . PHE A 1 199 ? 2.440 7.976 -0.799 1.00 93.12 199 PHE A C 1
ATOM 1700 O O . PHE A 1 199 ? 1.397 8.302 -0.234 1.00 93.12 199 PHE A O 1
ATOM 1707 N N . ILE A 1 200 ? 3.556 7.696 -0.119 1.00 89.88 200 ILE A N 1
ATOM 1708 C CA . ILE A 1 200 ? 3.648 7.815 1.341 1.00 89.88 200 ILE A CA 1
ATOM 1709 C C . ILE A 1 200 ? 3.371 9.258 1.787 1.00 89.88 200 ILE A C 1
ATOM 1711 O O . ILE A 1 200 ? 2.647 9.465 2.761 1.00 89.88 200 ILE A O 1
ATOM 1715 N N . GLN A 1 201 ? 3.879 10.256 1.058 1.00 92.62 201 GLN A N 1
ATOM 1716 C CA . GLN A 1 201 ? 3.618 11.672 1.351 1.00 92.62 201 GLN A CA 1
ATOM 1717 C C . GLN A 1 201 ? 2.139 12.059 1.203 1.00 92.62 201 GLN A C 1
ATOM 1719 O O . GLN A 1 201 ? 1.683 13.003 1.845 1.00 92.62 201 GLN A O 1
ATOM 1724 N N . GLU A 1 202 ? 1.376 11.314 0.404 1.00 93.75 202 GLU A N 1
ATOM 1725 C CA . GLU A 1 202 ? -0.041 11.566 0.124 1.00 93.75 202 GLU A CA 1
ATOM 1726 C C . GLU A 1 202 ? -0.994 10.733 1.009 1.00 93.75 202 GLU A C 1
ATOM 1728 O O . GLU A 1 202 ? -2.203 10.975 1.024 1.00 93.75 202 GLU A O 1
ATOM 1733 N N . ILE A 1 203 ? -0.476 9.823 1.848 1.00 92.69 203 ILE A N 1
ATOM 1734 C CA . ILE A 1 203 ? -1.258 9.108 2.880 1.00 92.69 203 ILE A CA 1
ATOM 1735 C C . ILE A 1 203 ? -2.112 10.058 3.745 1.00 92.69 203 ILE A C 1
ATOM 1737 O O . ILE A 1 203 ? -3.289 9.754 3.967 1.00 92.69 203 ILE A O 1
ATOM 1741 N N . PRO A 1 204 ? -1.616 11.224 4.212 1.00 93.12 204 PRO A N 1
ATOM 1742 C CA . PRO A 1 204 ? -2.433 12.177 4.962 1.00 93.12 204 PRO A CA 1
ATOM 1743 C C . PRO A 1 204 ? -3.707 12.626 4.230 1.00 93.12 204 PRO A C 1
ATOM 1745 O O . PRO A 1 204 ? -4.699 12.953 4.886 1.00 93.12 204 PRO A O 1
ATOM 1748 N N . ALA A 1 205 ? -3.724 12.627 2.892 1.00 91.56 205 ALA A N 1
ATOM 1749 C CA . ALA A 1 205 ? -4.917 12.948 2.114 1.00 91.56 205 ALA A CA 1
ATOM 1750 C C . ALA A 1 205 ? -5.978 11.837 2.207 1.00 91.56 205 ALA A C 1
ATOM 1752 O O . ALA A 1 205 ? -7.153 12.145 2.420 1.00 91.56 205 ALA A O 1
ATOM 1753 N N . TRP A 1 206 ? -5.578 10.560 2.151 1.00 91.94 206 TRP A N 1
ATOM 1754 C CA . TRP A 1 206 ? -6.479 9.435 2.442 1.00 91.94 206 TRP A CA 1
ATOM 1755 C C . TRP A 1 206 ? -7.020 9.503 3.870 1.00 91.94 206 TRP A C 1
ATOM 1757 O O . TRP A 1 206 ? -8.227 9.395 4.066 1.00 91.94 206 TRP A O 1
ATOM 1767 N N . ILE A 1 207 ? -6.167 9.774 4.863 1.00 91.94 207 ILE A N 1
ATOM 1768 C CA . ILE A 1 207 ? -6.600 9.932 6.262 1.00 91.94 207 ILE A CA 1
ATOM 1769 C C . ILE A 1 207 ? -7.635 11.054 6.400 1.00 91.94 207 ILE A C 1
ATOM 1771 O O . ILE A 1 207 ? -8.646 10.893 7.085 1.00 91.94 207 ILE A O 1
ATOM 1775 N N . ARG A 1 208 ? -7.420 12.191 5.728 1.00 91.38 208 ARG A N 1
ATOM 1776 C CA . ARG A 1 208 ? -8.368 13.313 5.718 1.00 91.38 208 ARG A CA 1
ATOM 1777 C C . ARG A 1 208 ? -9.718 12.908 5.130 1.00 91.38 208 ARG A C 1
ATOM 1779 O O . ARG A 1 208 ? -10.751 13.262 5.694 1.00 91.38 208 ARG A O 1
ATOM 1786 N N . TYR A 1 209 ? -9.712 12.151 4.036 1.00 90.25 209 TYR A N 1
ATOM 1787 C CA . TYR A 1 209 ? -10.940 11.677 3.409 1.00 90.25 209 TYR A CA 1
ATOM 1788 C C . TYR A 1 209 ? -11.676 10.648 4.280 1.00 90.25 209 TYR A C 1
ATOM 1790 O O . TYR A 1 209 ? -12.881 10.769 4.480 1.00 90.25 209 TYR A O 1
ATOM 1798 N N . VAL A 1 210 ? -10.960 9.720 4.921 1.00 89.31 210 VAL A N 1
ATOM 1799 C CA . VAL A 1 210 ? -11.556 8.784 5.889 1.00 89.31 210 VAL A CA 1
ATOM 1800 C C . VAL A 1 210 ? -12.187 9.529 7.070 1.00 89.31 210 VAL A C 1
ATOM 1802 O O . VAL A 1 210 ? -13.299 9.204 7.481 1.00 89.31 210 VAL A O 1
ATOM 1805 N N . LYS A 1 211 ? -11.538 10.582 7.589 1.00 89.19 211 LYS A N 1
ATOM 1806 C CA . LYS A 1 211 ? -12.130 11.444 8.629 1.00 89.19 211 LYS A CA 1
ATOM 1807 C C . LYS A 1 211 ? -13.413 12.130 8.153 1.00 89.19 211 LYS A C 1
ATOM 1809 O O . LYS A 1 211 ? -14.367 12.213 8.924 1.00 89.19 211 LYS A O 1
ATOM 1814 N N . TYR A 1 212 ? -13.451 12.601 6.906 1.00 87.50 212 TYR A N 1
ATOM 1815 C CA . TYR A 1 212 ? -14.663 13.161 6.300 1.00 87.50 212 TYR A CA 1
ATOM 1816 C C . TYR A 1 212 ? -15.790 12.119 6.238 1.00 87.50 212 TYR A C 1
ATOM 1818 O O . TYR A 1 212 ? -16.896 12.398 6.697 1.00 87.50 212 TYR A O 1
ATOM 1826 N N . LEU A 1 213 ? -15.499 10.900 5.768 1.00 86.31 213 LEU A N 1
ATOM 1827 C CA . LEU A 1 213 ? -16.469 9.799 5.733 1.00 86.31 213 LEU A CA 1
ATOM 1828 C C . LEU A 1 213 ? -16.987 9.460 7.138 1.00 86.31 213 LEU A C 1
ATOM 1830 O O . LEU A 1 213 ? -18.194 9.389 7.345 1.00 86.31 213 LEU A O 1
ATOM 1834 N N . LYS A 1 214 ? -16.093 9.344 8.129 1.00 86.25 214 LYS A N 1
ATOM 1835 C CA . LYS A 1 214 ? -16.453 9.099 9.537 1.00 86.25 214 LYS A CA 1
ATOM 1836 C C . LYS A 1 214 ? -17.424 10.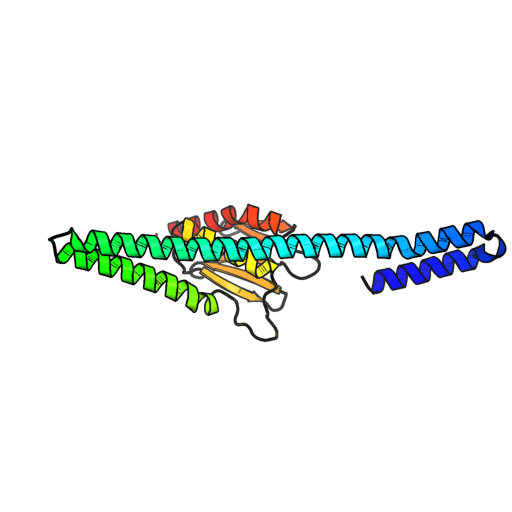153 10.078 1.00 86.25 214 LYS A C 1
ATOM 1838 O O . LYS A 1 214 ? -18.337 9.813 10.823 1.00 86.25 214 LYS A O 1
ATOM 1843 N N . ARG A 1 215 ? -17.227 11.427 9.718 1.00 85.19 215 ARG A N 1
ATOM 1844 C CA . ARG A 1 215 ? -18.043 12.551 10.205 1.00 85.19 215 ARG A CA 1
ATOM 1845 C C . ARG A 1 215 ? -19.436 12.589 9.573 1.00 85.19 215 ARG A C 1
ATOM 1847 O O . ARG A 1 215 ? -20.381 12.951 10.260 1.00 85.19 215 ARG A O 1
ATOM 1854 N N . ASN A 1 216 ? -19.555 12.218 8.299 1.00 80.12 216 ASN A N 1
ATOM 1855 C CA . ASN A 1 216 ? -20.832 12.238 7.576 1.00 80.12 216 ASN A CA 1
ATOM 1856 C C . ASN A 1 216 ? -21.641 10.947 7.709 1.00 80.12 216 ASN A C 1
ATOM 1858 O O . ASN A 1 216 ? -22.828 10.968 7.435 1.00 80.12 216 ASN A O 1
ATOM 1862 N N . TRP A 1 217 ? -21.025 9.846 8.142 1.00 69.31 217 TRP A N 1
ATOM 1863 C CA . TRP A 1 217 ? -21.729 8.582 8.382 1.00 69.31 217 TRP A CA 1
ATOM 1864 C C . TRP A 1 217 ? -22.599 8.594 9.650 1.00 69.31 217 TRP A C 1
ATOM 1866 O O . TRP A 1 217 ? -23.521 7.801 9.773 1.00 69.31 217 TRP A O 1
ATOM 1876 N N . ASN A 1 218 ? -22.276 9.447 10.627 1.00 57.69 218 ASN A N 1
ATOM 1877 C CA . ASN A 1 218 ? -23.006 9.541 11.900 1.00 57.69 218 ASN A CA 1
ATOM 1878 C C . ASN A 1 218 ? -24.123 10.608 11.877 1.00 57.69 218 ASN A C 1
ATOM 1880 O O . ASN A 1 218 ? -24.599 10.998 12.942 1.00 57.69 218 ASN A O 1
ATOM 1884 N N . LYS A 1 219 ? -24.470 11.128 10.697 1.00 49.12 219 LYS A N 1
ATOM 1885 C CA . LYS A 1 219 ? -25.648 11.971 10.471 1.00 49.12 219 LYS A CA 1
ATOM 1886 C C . LYS A 1 219 ? -26.741 11.117 9.856 1.00 49.12 219 LYS A C 1
ATOM 1888 O O . LYS A 1 219 ? -27.905 11.359 10.220 1.00 49.12 219 LYS A O 1
#

pLDDT: mean 74.43, std 15.03, range [39.56, 95.19]

Foldseek 3Di:
DVVVLVVVVVVLVVVCVVCVVPDDPVNVVVSVVVNCVVVVVVVVVVVVVVVVVVVVVVVVVVVVVVVVVVVVVVVVVLVVVLVVDPDPVVNVVVVVVVVVVVVVVVCCVVCVCQQDAPPDVQQDDDPLNVVLSVLLVVVCVVVVHDPQKHWYQDNVQKIWIDHPPHGQWIWHQDDDWTWTWGDDPDPDIDIDTDHSVVVSVCSVSSVVVSVVVVVVVVD

Sequence (219 aa):
MKIFYVLFSTWFIHGISQNYKNYSLGDWLVLIFLYFLPMVIRYLILKKHKKKNEKIKKEKIFISKEYRENLKKENENLTKLNNIIPDEEVKNCIKKDYQERLKQVNKILTKNADLYPEETEKYKLIPDEKLFLDTFFNKVLENKIDLKIRTERKSNGEIYVEYRGCPVGRIRLQGRKHYMQILRGMYGHKIIEGNLENFIQEIPAWIRYVKYLKRNWNK

Mean predicted aligned error: 16.94 Å

Solvent-accessible surface area (backbone atoms only — not comparable to full-atom values): 12462 Å² total; per-residue (Å²): 108,73,64,54,53,54,52,49,51,53,53,51,51,52,57,45,70,76,49,59,90,78,57,50,77,68,52,55,54,53,51,55,52,60,67,46,46,66,56,54,54,50,52,53,51,53,54,52,53,53,56,54,52,52,51,53,54,52,50,52,53,48,54,56,49,53,52,54,51,52,53,50,52,53,50,55,52,50,58,56,50,60,76,70,56,87,52,67,67,60,52,51,50,53,54,48,53,52,49,48,51,51,51,49,53,50,45,47,65,61,46,46,60,70,60,40,52,68,79,44,94,90,55,64,80,50,72,66,54,50,52,50,50,52,53,47,51,52,52,39,55,78,66,72,52,76,86,55,57,50,49,45,65,45,97,84,46,34,39,39,35,29,47,80,88,39,81,47,32,36,37,25,83,46,85,93,67,32,38,38,39,41,50,54,73,97,86,39,70,46,79,44,75,56,54,71,70,61,52,60,71,44,40,64,58,49,53,52,42,52,52,51,52,59,62,62,70,78,109

Radius of gyration: 26.79 Å; Cα contacts (8 Å, |Δi|>4): 147; chains: 1; bounding box: 69×32×90 Å

Secondary structure (DSSP, 8-state):
-HHHHHHHHHHHHHHHHHHGGG--HHHHHHHHHHHHHHHHHHHHHHHHHHHHHHHHHHHHHHHHHHHHHHHHHHHHHHHHHHTT---HHHHHHHHHHHHHHHHHHHHHHHHHHHHS----TTSPPPHHHHHHHHHHHHHHHHTT--S-EEEEE-TTSEEEEEETTEEEEEEE-SSS--EEEEEETTTEEEEEES-HHHHHHHHHHHHHHHHHHHHHHT-

=== Feature glossary ===
Key to the feature types in this record:

Secondary structure (8-state, DSSP). Secondary structure is the local, repeating backbone conformation. DSSP classifies it into eight states by reading the hydrogen-bond network: three helix types (H, G, I), two β types (E, B), two non-regular types (T, S), and unstructured coil (-).

Backbone torsions (φ/ψ). Backbone dihedral angles. Every residue except chain termini has a φ (preceding-C → N → Cα → C) and a ψ (N → Cα → C → next-N). They are reported in degrees following the IUPAC sign convention. Secondary structure is essentially a statement about which (φ, ψ) basin each residue occupies.

Predicted aligned error. Predicted Aligned Error (PAE) is an AlphaFold confidence matrix: entry (i, j) is the expected error in the position of residue j, in ångströms, when the prediction is superimposed on the true structure at residue i. Low PAE within a block of residues means that block is internally rigid and well-predicted; high PAE between two blocks means their relative placement is uncertain even if each block individually is confident.

B-factor. B-factor (Debye–Waller factor) reflects atomic displacement in the crystal lattice. It is an experimental observable (units Å²), not a prediction; low values mean the atom is pinned down, high values mean it moves or is heterogeneous across the crystal.

Secondary structure (3-state, P-SEA). Three-state secondary structure (P-SEA) collapses the eight DSSP classes into helix (a), strand (b), and coil (c). P-SEA assigns these from Cα geometry alone — distances and angles — without requiring backbone oxygens, so it works on any Cα trace.

Sequence. Primary structure: the covalent order of the twenty standard amino acids along the backbone. Two proteins with the same sequence will (almost always) fold to the same structure; two with 30% identity often share a fold but not the details.

pLDDT. pLDDT is the predicted lDDT-Cα score: AlphaFold's confidence that the local environment of each residue (all inter-atomic distances within 15 Å) is correctly placed. It is a per-residue number between 0 and 100, with higher meaning more reliable.

InterPro / GO / CATH / organism. Functional annotations link the protein to curated databases. InterPro entries identify conserved domains and families by matching the sequence against member-database signatures (Pfam, PROSITE, CDD, …). Gene Ontology (GO) terms describe molecular function, biological process, and cellular component in a controlled vocabulary. CATH places the structure in a hierarchical fold classification (Class/Architecture/Topology/Homologous-superfamily). The organism is the source species.

Contact-map, Ramachandran, and PAE plots. Three diagnostic plots accompany the record. The Cα contact map visualizes the tertiary structure as a 2D adjacency matrix (8 Å cutoff, sequence-local contacts suppressed). The Ramachandran plot shows the distribution of backbone (φ, ψ) torsions, with points in the α and β basins reflecting secondary structure content. The PAE plot shows AlphaFold's inter-residue confidence as a color matrix.

mmCIF coordinates. The mmCIF table is the protein's shape written out atom by atom. For each backbone N, Cα, C, and carbonyl O, it records an (x, y, z) coordinate triple in Å plus the residue type, chain letter, and residue number.

Radius of gyration, Cα contacts, bounding box. Three whole-structure scalars: the radius of gyration (RMS distance of Cα from centroid, in Å), the count of Cα–Cα contacts (pairs closer than 8 Å and separated by more than four residues in sequence — i.e. tertiary, not local, contacts), and the bounding-box dimensions. Together they distinguish compact globular folds from extended fibres or disordered chains.

Foldseek 3Di. The Foldseek 3Di string encodes local tertiary geometry as a 20-letter alphabet — one character per residue — derived from the relative positions of nearby Cα atoms. Unlike the amino-acid sequence, 3Di is a direct function of the 3D structure, so two proteins with the same fold have similar 3Di strings even at low sequence identity.

Rendered structure images. Six rendered views show the 3D structure from the faces of a cube — i.e. along ±x, ±y, ±z. Rendering representation is drawn randomly per protein from cartoon (secondary-structure ribbons), sticks (backbone bonds), or molecular surface; coloring is either N→C rainbow (blue at the N-terminus through red at the C-terminus) or one color per chain.

Nearest PDB structures. The Foldseek neighbor list gives the closest experimentally determined structures in the PDB, ranked by structural alignment. TM-score near 1 means near-identical fold; near 0.3 means only rough topology match. This is how one finds what a novel AlphaFold prediction most resembles in the solved-structure universe.

Solvent-accessible surface area. SASA measures how much of the protein is reachable by solvent. It is computed by rolling a water-sized probe over the atomic surface and summing the exposed area (Å²). Per-residue SASA distinguishes core (buried, low SASA) from surface (exposed, high SASA) residues; total SASA is a whole-molecule size measure.